Protein AF-A0A8H7TTH8-F1 (afdb_monomer)

Nearest PDB structures (foldseek):
  7c83-assembly1_A  TM=3.937E-01  e=6.318E-01  Pseudomonadota bacterium
  8f8k-assembly1_A  TM=2.320E-01  e=5.171E+00  Mycobacterium tuberculosis

InterPro domains:
  IPR007318 Phospholipid methyltransferase [PF04191] (230-328)

Structure (mmCIF, N/CA/C/O backbone):
data_AF-A0A8H7TTH8-F1
#
_entry.id   AF-A0A8H7TTH8-F1
#
loop_
_atom_site.group_PDB
_atom_site.id
_atom_site.type_symbol
_atom_site.label_atom_id
_atom_site.label_alt_id
_atom_site.label_comp_id
_atom_site.label_asym_id
_atom_site.label_entity_id
_atom_site.label_seq_id
_atom_site.pdbx_PDB_ins_code
_atom_site.Cartn_x
_atom_site.Cartn_y
_atom_site.Cartn_z
_atom_site.occupancy
_atom_site.B_iso_or_equiv
_atom_site.auth_seq_id
_atom_site.auth_comp_id
_atom_site.auth_asym_id
_atom_site.auth_atom_id
_atom_site.pdbx_PDB_model_num
ATOM 1 N N . MET A 1 1 ? 35.113 64.162 58.055 1.00 36.56 1 MET A N 1
ATOM 2 C CA . MET A 1 1 ? 35.920 64.409 59.267 1.00 36.56 1 MET A CA 1
ATOM 3 C C . MET A 1 1 ? 36.794 63.197 59.489 1.00 36.56 1 MET A C 1
ATOM 5 O O . MET A 1 1 ? 36.274 62.093 59.570 1.00 36.56 1 MET A O 1
ATOM 9 N N . ALA A 1 2 ? 38.102 63.418 59.444 1.00 26.97 2 ALA A N 1
ATOM 10 C CA . ALA A 1 2 ? 39.131 62.418 59.668 1.00 26.97 2 ALA A CA 1
ATOM 11 C C . ALA A 1 2 ? 39.157 61.958 61.133 1.00 26.97 2 ALA A C 1
ATOM 13 O O . ALA A 1 2 ?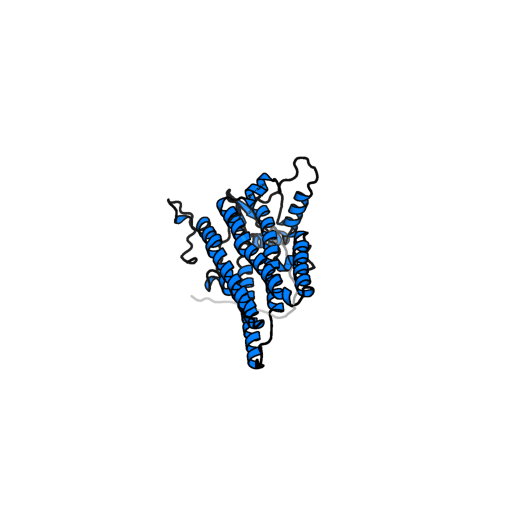 38.920 62.774 62.018 1.00 26.97 2 ALA A O 1
ATOM 14 N N . SER A 1 3 ? 39.486 60.684 61.354 1.00 29.28 3 SER A N 1
ATOM 15 C CA . SER A 1 3 ? 40.456 60.219 62.361 1.00 29.28 3 SER A CA 1
ATOM 16 C C . SER A 1 3 ? 40.539 58.686 62.240 1.00 29.28 3 SER A C 1
ATOM 18 O O . SER A 1 3 ? 39.539 58.020 62.475 1.00 29.28 3 SER A O 1
ATOM 20 N N . THR A 1 4 ? 41.580 58.065 61.662 1.00 29.95 4 THR A N 1
ATOM 21 C CA . THR A 1 4 ? 42.894 57.728 62.273 1.00 29.95 4 THR A CA 1
ATOM 22 C C . THR A 1 4 ? 42.763 57.134 63.678 1.00 29.95 4 THR A C 1
ATOM 24 O O . THR A 1 4 ? 42.049 57.694 64.498 1.00 29.95 4 THR A O 1
ATOM 27 N N . ALA A 1 5 ? 43.463 56.088 64.102 1.00 32.28 5 ALA A N 1
ATOM 28 C CA . ALA A 1 5 ? 44.449 55.166 63.538 1.00 32.28 5 ALA A CA 1
ATOM 29 C C . ALA A 1 5 ? 44.811 54.190 64.690 1.00 32.28 5 ALA A C 1
ATOM 31 O O . ALA A 1 5 ? 44.320 54.375 65.808 1.00 32.28 5 ALA A O 1
ATOM 32 N N . LYS A 1 6 ? 45.757 53.284 64.409 1.00 31.36 6 LYS A N 1
ATOM 33 C CA . LYS A 1 6 ? 46.601 52.466 65.305 1.00 31.36 6 LYS A CA 1
ATOM 34 C C . LYS A 1 6 ? 46.220 51.000 65.453 1.00 31.36 6 LYS A C 1
ATOM 36 O O . LYS A 1 6 ? 45.051 50.695 65.652 1.00 31.36 6 LYS A O 1
ATOM 41 N N . ASP A 1 7 ? 47.143 50.047 65.520 1.00 32.53 7 ASP A N 1
ATOM 42 C CA . ASP A 1 7 ? 48.575 49.869 65.168 1.00 32.53 7 ASP A CA 1
ATOM 43 C C . ASP A 1 7 ? 48.794 48.361 65.473 1.00 32.53 7 ASP A C 1
ATOM 45 O O . ASP A 1 7 ? 48.263 47.862 66.466 1.00 32.53 7 ASP A O 1
ATOM 49 N N . ASP A 1 8 ? 49.240 47.546 64.517 1.00 29.30 8 ASP A N 1
ATOM 50 C CA . ASP A 1 8 ? 50.610 47.009 64.382 1.00 29.30 8 ASP A CA 1
ATOM 51 C C . ASP A 1 8 ? 51.091 46.069 65.511 1.00 29.30 8 ASP A C 1
ATOM 53 O O . ASP A 1 8 ? 51.186 46.471 66.669 1.00 29.30 8 ASP A O 1
ATOM 57 N N . LEU A 1 9 ? 51.452 44.822 65.137 1.00 31.59 9 LEU A N 1
ATOM 58 C CA . LEU A 1 9 ? 52.769 44.161 65.336 1.00 31.59 9 LEU A CA 1
ATOM 59 C C . LEU A 1 9 ? 52.686 42.620 65.133 1.00 31.59 9 LEU A C 1
ATOM 61 O O . LEU A 1 9 ? 51.851 41.948 65.733 1.00 31.59 9 LEU A O 1
ATOM 65 N N . GLY A 1 10 ? 53.566 42.077 64.269 1.00 25.59 10 GLY A N 1
ATOM 66 C CA . GLY A 1 10 ? 53.739 40.643 63.926 1.00 25.59 10 GLY A CA 1
ATOM 67 C C . GLY A 1 10 ? 54.461 39.793 65.002 1.00 25.59 10 GLY A C 1
ATOM 68 O O . GLY A 1 10 ? 54.516 40.251 66.142 1.00 25.59 10 GLY A O 1
ATOM 69 N N . PRO A 1 11 ? 55.040 38.593 64.709 1.00 39.69 11 PRO A N 1
ATOM 70 C CA . PRO A 1 11 ? 55.664 38.183 63.438 1.00 39.69 11 PRO A CA 1
ATOM 71 C C . PRO A 1 11 ? 55.368 36.739 62.935 1.00 39.69 11 PRO A C 1
ATOM 73 O O . PRO A 1 11 ? 54.649 35.954 63.547 1.00 39.69 11 PRO A O 1
ATOM 76 N N . ASP A 1 12 ? 55.970 36.449 61.777 1.00 30.53 12 ASP A N 1
ATOM 77 C CA . ASP A 1 12 ? 56.222 35.185 61.069 1.00 30.53 12 ASP A CA 1
ATOM 78 C C . ASP A 1 12 ? 56.114 33.852 61.832 1.00 30.53 12 ASP A C 1
ATOM 80 O O . ASP A 1 12 ? 56.734 33.639 62.870 1.00 30.53 12 ASP A O 1
ATOM 84 N N . SER A 1 13 ? 55.497 32.856 61.189 1.00 30.92 13 SER A N 1
ATOM 85 C CA . SER A 1 13 ? 56.209 31.747 60.514 1.00 30.92 13 SER A CA 1
ATOM 86 C C . SER A 1 13 ? 55.277 30.546 60.311 1.00 30.92 13 SER A C 1
ATOM 88 O O . SER A 1 13 ? 54.456 30.189 61.153 1.00 30.92 13 SER A O 1
ATOM 90 N N . GLY A 1 14 ? 55.350 29.968 59.114 1.00 30.77 14 GLY A N 1
ATOM 91 C CA . GLY A 1 14 ? 54.378 29.009 58.617 1.00 30.77 14 GLY A CA 1
ATOM 92 C C . GLY A 1 14 ? 54.395 27.644 59.301 1.00 30.77 14 GLY A C 1
ATOM 93 O O . GLY A 1 14 ? 55.436 27.086 59.623 1.00 30.77 14 GLY A O 1
ATOM 94 N N . SER A 1 15 ? 53.218 27.026 59.354 1.00 29.52 15 SER A N 1
ATOM 95 C CA . SER A 1 15 ? 53.112 25.611 59.020 1.00 29.52 15 SER A CA 1
ATOM 96 C C . SER A 1 15 ? 51.760 25.325 58.372 1.00 29.52 15 SER A C 1
ATOM 98 O O . SER A 1 15 ? 50.707 25.842 58.746 1.00 29.52 15 SER A O 1
ATOM 100 N N . LEU A 1 16 ? 51.839 24.550 57.302 1.00 30.42 16 LEU A N 1
ATOM 101 C CA . LEU A 1 16 ? 50.744 24.135 56.456 1.00 30.42 16 LEU A CA 1
ATOM 102 C C . LEU A 1 16 ? 49.863 23.104 57.183 1.00 30.42 16 LEU A C 1
ATOM 104 O O . LEU A 1 16 ? 50.317 22.016 57.507 1.00 30.42 16 LEU A O 1
ATOM 108 N N . ARG A 1 17 ? 48.565 23.430 57.251 1.00 32.75 17 ARG A N 1
ATOM 109 C CA . ARG A 1 17 ? 47.447 22.586 56.783 1.00 32.75 17 ARG A CA 1
ATOM 110 C C . ARG A 1 17 ? 47.149 21.303 57.586 1.00 32.75 17 ARG A C 1
ATOM 112 O O . ARG A 1 17 ? 47.755 20.276 57.324 1.00 32.75 17 ARG A O 1
ATOM 119 N N . GLN A 1 18 ? 46.037 21.297 58.341 1.00 30.75 18 GLN A N 1
ATOM 120 C CA . GLN A 1 18 ? 44.922 20.348 58.116 1.00 30.75 18 GLN A CA 1
ATOM 121 C C . GLN A 1 18 ? 43.666 20.590 58.989 1.00 30.75 18 GLN A C 1
ATOM 123 O O . GLN A 1 18 ? 43.718 20.592 60.210 1.00 30.75 18 GLN A O 1
ATOM 128 N N . ARG A 1 19 ? 42.536 20.701 58.269 1.00 28.02 19 ARG A N 1
ATOM 129 C CA . ARG A 1 19 ? 41.180 20.148 58.498 1.00 28.02 19 ARG A CA 1
ATOM 130 C C . ARG A 1 19 ? 40.476 20.405 59.843 1.00 28.02 19 ARG A C 1
ATOM 132 O O . ARG A 1 19 ? 40.642 19.674 60.808 1.00 28.02 19 ARG A O 1
ATOM 139 N N . HIS A 1 20 ? 39.539 21.354 59.807 1.00 29.48 20 HIS A N 1
ATOM 140 C CA . HIS A 1 20 ? 38.396 21.432 60.720 1.00 29.48 20 HIS A CA 1
ATOM 141 C C . HIS A 1 20 ? 37.284 20.450 60.301 1.00 29.48 20 HIS A C 1
ATOM 143 O O . HIS A 1 20 ? 36.845 20.467 59.152 1.00 29.48 20 HIS A O 1
ATOM 149 N N . HIS A 1 21 ? 36.791 19.657 61.254 1.00 34.94 21 HIS A N 1
ATOM 150 C CA . HIS A 1 21 ? 35.369 19.301 61.347 1.00 34.94 21 HIS A CA 1
ATOM 151 C C . HIS A 1 21 ? 34.689 20.360 62.233 1.00 34.94 21 HIS A C 1
ATOM 153 O O . HIS A 1 21 ? 35.317 20.821 63.187 1.00 34.94 21 HIS A O 1
ATOM 159 N N . PRO A 1 22 ? 33.443 20.773 61.933 1.00 29.92 22 PRO A N 1
ATOM 160 C CA . PRO A 1 22 ? 32.322 20.251 62.725 1.00 29.92 22 PRO A CA 1
ATOM 161 C C . PRO A 1 22 ? 31.011 20.032 61.922 1.00 29.92 22 PRO A C 1
ATOM 163 O O . PRO A 1 22 ? 30.933 20.403 60.751 1.00 29.92 22 PRO A O 1
ATOM 166 N N . PRO A 1 23 ? 29.995 19.378 62.526 1.00 38.56 23 PRO A N 1
ATOM 167 C CA . PRO A 1 23 ? 28.819 18.852 61.833 1.00 38.56 23 PRO A CA 1
ATOM 168 C C . PRO A 1 23 ? 27.529 19.685 62.005 1.00 38.56 23 PRO A C 1
ATOM 170 O O . PRO A 1 23 ? 27.428 20.539 62.879 1.00 38.56 23 PRO A O 1
ATOM 173 N N . ALA A 1 24 ? 26.521 19.257 61.231 1.00 34.31 24 ALA A N 1
ATOM 174 C CA . ALA A 1 24 ? 25.074 19.258 61.502 1.00 34.31 24 ALA A CA 1
ATOM 175 C C . ALA A 1 24 ? 24.218 20.498 61.159 1.00 34.31 24 ALA A C 1
ATOM 177 O O . ALA A 1 24 ? 24.150 21.470 61.901 1.00 34.31 24 ALA A O 1
ATOM 178 N N . SER A 1 25 ? 23.447 20.357 60.074 1.00 27.98 25 SER A N 1
ATOM 179 C CA . SER A 1 25 ? 22.083 20.871 59.809 1.00 27.98 25 SER A CA 1
ATOM 180 C C . SER A 1 25 ? 21.820 20.569 58.324 1.00 27.98 25 SER A C 1
ATOM 182 O O . SER A 1 25 ? 22.703 20.813 57.516 1.00 27.98 25 SER A O 1
ATOM 184 N N . SER A 1 26 ? 20.728 20.003 57.822 1.00 27.64 26 SER A N 1
ATOM 185 C CA . SER A 1 26 ? 19.348 19.823 58.268 1.00 27.64 26 SER A CA 1
ATOM 186 C C . SER A 1 26 ? 18.756 18.698 57.396 1.00 27.64 26 SER A C 1
ATOM 188 O O . SER A 1 26 ? 19.185 18.493 56.260 1.00 27.64 26 SER A O 1
ATOM 190 N N . LYS A 1 27 ? 17.798 17.928 57.924 1.00 31.20 27 LYS A N 1
ATOM 191 C CA . LYS A 1 27 ? 17.083 16.895 57.162 1.00 31.20 27 LYS A CA 1
ATOM 192 C C . LYS A 1 27 ? 16.187 17.570 56.115 1.00 31.20 27 LYS A C 1
ATOM 194 O O . LYS A 1 27 ? 15.094 18.010 56.448 1.00 31.20 27 LYS A O 1
ATOM 199 N N . GLN A 1 28 ? 16.661 17.666 54.876 1.00 31.09 28 GLN A N 1
ATOM 200 C CA . GLN A 1 28 ? 15.783 17.691 53.710 1.00 31.09 28 GLN A CA 1
ATOM 201 C C . GLN A 1 28 ? 15.449 16.239 53.375 1.00 31.09 28 GLN A C 1
ATOM 203 O O . GLN A 1 28 ? 16.356 15.420 53.208 1.00 31.09 28 GLN A O 1
ATOM 208 N N . ASP A 1 29 ? 14.157 15.929 53.323 1.00 36.25 29 ASP A N 1
ATOM 209 C CA . ASP A 1 29 ? 13.643 14.673 52.792 1.00 36.25 29 ASP A CA 1
ATOM 210 C C . ASP A 1 29 ? 14.107 14.536 51.336 1.00 36.25 29 ASP A C 1
ATOM 212 O O . ASP A 1 29 ? 13.543 15.113 50.409 1.00 36.25 29 ASP A O 1
ATOM 216 N N . LEU A 1 30 ? 15.208 13.808 51.154 1.00 34.84 30 LEU A N 1
ATOM 217 C CA . LEU A 1 30 ? 15.704 13.370 49.860 1.00 34.84 30 LEU A CA 1
ATOM 218 C C . LEU A 1 30 ? 14.722 12.327 49.327 1.00 34.84 30 LEU A C 1
ATOM 220 O O . LEU A 1 30 ? 14.852 11.129 49.596 1.00 34.84 30 LEU A O 1
ATOM 224 N N . GLU A 1 31 ? 13.723 12.789 48.575 1.00 41.44 31 GLU A N 1
ATOM 225 C CA . GLU A 1 31 ? 13.019 11.932 47.631 1.00 41.44 31 GLU A CA 1
ATOM 226 C C . GLU A 1 31 ? 14.052 11.173 46.800 1.00 41.44 31 GLU A C 1
ATOM 228 O O . GLU A 1 31 ? 15.025 11.726 46.282 1.00 41.44 31 GLU A O 1
ATOM 233 N N . SER A 1 32 ? 13.874 9.858 46.751 1.00 36.69 32 SER A N 1
ATOM 234 C CA . SER A 1 32 ? 14.824 8.940 46.143 1.00 36.69 32 SER A CA 1
ATOM 235 C C . SER A 1 32 ? 15.062 9.346 44.682 1.00 36.69 32 SER A C 1
ATOM 237 O O . SER A 1 32 ? 14.077 9.522 43.963 1.00 36.69 32 SER A O 1
ATOM 239 N N . PRO A 1 33 ? 16.313 9.381 44.186 1.00 43.59 33 PRO A N 1
ATOM 240 C CA . PRO A 1 33 ? 16.610 9.701 42.785 1.00 43.59 33 PRO A CA 1
ATOM 241 C C . PRO A 1 33 ? 15.839 8.825 41.785 1.00 43.59 33 PRO A C 1
ATOM 243 O O . PRO A 1 33 ? 15.570 9.250 40.670 1.00 43.59 33 PRO A O 1
ATOM 246 N N . LYS A 1 34 ? 15.422 7.620 42.203 1.00 41.88 34 LYS A N 1
ATOM 247 C CA . LYS A 1 34 ? 14.528 6.744 41.437 1.00 41.88 34 LYS A CA 1
ATOM 248 C C . LYS A 1 34 ? 13.142 7.343 41.192 1.00 41.88 34 LYS A C 1
ATOM 250 O O . LYS A 1 34 ? 12.706 7.330 40.057 1.00 41.88 34 LYS A O 1
ATOM 255 N N . LYS A 1 35 ? 12.481 7.934 42.195 1.00 40.38 35 LYS A N 1
ATOM 256 C CA . LYS A 1 35 ? 11.128 8.494 42.021 1.00 40.38 35 LYS A CA 1
ATOM 257 C C . LYS A 1 35 ? 11.109 9.695 41.078 1.00 40.38 35 LYS A C 1
ATOM 259 O O . LYS A 1 35 ? 10.211 9.791 40.257 1.00 40.38 35 LYS A O 1
ATOM 264 N N . GLN A 1 36 ? 12.118 10.566 41.139 1.00 40.88 36 GLN A N 1
ATOM 265 C CA . GLN A 1 36 ? 12.233 11.699 40.212 1.00 40.88 36 GLN A CA 1
ATOM 266 C C . GLN A 1 36 ? 12.573 11.269 38.782 1.00 40.88 36 GLN A C 1
ATOM 268 O O . GLN A 1 36 ? 12.085 11.879 37.837 1.00 40.88 36 GLN A O 1
ATOM 273 N N . VAL A 1 37 ? 13.382 10.220 38.613 1.00 43.84 37 VAL A N 1
ATOM 274 C CA . VAL A 1 37 ? 13.698 9.648 37.296 1.00 43.84 37 VAL A CA 1
ATOM 275 C C . VAL A 1 37 ? 12.480 8.911 36.730 1.00 43.84 37 VAL A C 1
ATOM 277 O O . VAL A 1 37 ? 12.135 9.132 35.575 1.00 43.84 37 VAL A O 1
ATOM 280 N N . ASP A 1 38 ? 11.757 8.146 37.546 1.00 39.97 38 ASP A N 1
ATOM 281 C CA . ASP A 1 38 ? 10.522 7.457 37.156 1.00 39.97 38 ASP A CA 1
ATOM 282 C C . ASP A 1 38 ? 9.395 8.457 36.822 1.00 39.97 38 ASP A C 1
ATOM 284 O O . ASP A 1 38 ? 8.686 8.277 35.835 1.00 39.97 38 ASP A O 1
ATOM 288 N N . GLU A 1 39 ? 9.268 9.565 37.563 1.00 41.06 39 GLU A N 1
ATOM 289 C CA . GLU A 1 39 ? 8.321 10.648 37.254 1.00 41.06 39 GLU A CA 1
ATOM 290 C C . GLU A 1 39 ? 8.738 11.494 36.044 1.00 41.06 39 GLU A C 1
ATOM 292 O O . GLU A 1 39 ? 7.875 11.959 35.299 1.00 41.06 39 GLU A O 1
ATOM 297 N N . ALA A 1 40 ? 10.038 11.692 35.808 1.00 37.94 40 ALA A N 1
ATOM 298 C CA . ALA A 1 40 ? 10.540 12.373 34.616 1.00 37.94 40 ALA A CA 1
ATOM 299 C C . ALA A 1 40 ? 10.371 11.503 33.360 1.00 37.94 40 ALA A C 1
ATOM 301 O O . ALA A 1 40 ? 9.919 12.006 32.335 1.00 37.94 40 ALA A O 1
ATOM 302 N N . HIS A 1 41 ? 10.628 10.194 33.444 1.00 36.06 41 HIS A N 1
ATOM 303 C CA . HIS A 1 41 ? 10.326 9.243 32.371 1.00 36.06 41 HIS A CA 1
ATOM 304 C C . HIS A 1 41 ? 8.817 9.098 32.144 1.00 36.06 41 HIS A C 1
ATOM 306 O O . HIS A 1 41 ? 8.386 9.031 30.995 1.00 36.06 41 HIS A O 1
ATOM 312 N N . ALA A 1 42 ? 7.997 9.131 33.200 1.00 36.69 42 ALA A N 1
ATOM 313 C CA . ALA A 1 42 ? 6.541 9.143 33.076 1.00 36.69 42 ALA A CA 1
ATOM 314 C C . ALA A 1 42 ? 6.017 10.441 32.436 1.00 36.69 42 ALA A C 1
ATOM 316 O O . ALA A 1 42 ? 5.090 10.382 31.631 1.00 36.69 42 ALA A O 1
ATOM 317 N N . LYS A 1 43 ? 6.620 11.601 32.732 1.00 35.97 43 LYS A N 1
ATOM 318 C CA . LYS A 1 43 ? 6.261 12.892 32.117 1.00 35.97 43 LYS A CA 1
ATOM 319 C C . LYS A 1 43 ? 6.699 12.985 30.652 1.00 35.97 43 LYS A C 1
ATOM 321 O O . LYS A 1 43 ? 5.892 13.401 29.829 1.00 35.97 43 LYS A O 1
ATOM 326 N N . VAL A 1 44 ? 7.897 12.505 30.307 1.00 37.78 44 VAL A N 1
ATOM 327 C CA . VAL A 1 44 ? 8.378 12.441 28.912 1.00 37.78 44 VAL A CA 1
ATOM 328 C C . VAL A 1 44 ? 7.557 11.445 28.080 1.00 37.78 44 VAL A C 1
ATOM 330 O O . VAL A 1 44 ? 7.196 11.753 26.948 1.00 37.78 44 VAL A O 1
ATOM 333 N N . ASN A 1 45 ? 7.162 10.296 28.646 1.00 39.84 45 ASN A N 1
ATOM 334 C CA . ASN A 1 45 ? 6.249 9.363 27.972 1.00 39.84 45 ASN A CA 1
ATOM 335 C C . ASN A 1 45 ? 4.807 9.885 27.884 1.00 39.84 45 ASN A C 1
ATOM 337 O O . ASN A 1 45 ? 4.095 9.532 26.950 1.00 39.84 45 ASN A O 1
ATOM 341 N N . ALA A 1 46 ? 4.351 10.726 28.816 1.00 40.50 46 ALA A N 1
ATOM 342 C CA . ALA A 1 46 ? 3.021 11.334 28.745 1.00 40.50 46 ALA A CA 1
ATOM 343 C C . ALA A 1 46 ? 2.893 12.362 27.605 1.00 40.50 46 ALA A C 1
ATOM 345 O O . ALA A 1 46 ? 1.785 12.591 27.126 1.00 40.50 46 ALA A O 1
ATOM 346 N N . GLN A 1 47 ? 4.007 12.943 27.147 1.00 45.34 47 GLN A N 1
ATOM 347 C CA . GLN A 1 47 ? 4.042 13.930 26.062 1.00 45.34 47 GLN A CA 1
ATOM 348 C C . GLN A 1 47 ? 4.021 13.337 24.643 1.00 45.34 47 GLN A C 1
ATOM 350 O O . GLN A 1 47 ? 3.787 14.090 23.706 1.00 45.34 47 GLN A O 1
ATOM 355 N N . ASN A 1 48 ? 4.173 12.017 24.479 1.00 58.12 48 ASN A N 1
ATOM 356 C CA . ASN A 1 48 ? 4.169 11.348 23.166 1.00 58.12 48 ASN A CA 1
ATOM 357 C C . ASN A 1 48 ? 3.006 10.361 22.955 1.00 58.12 48 ASN A C 1
ATOM 359 O O . ASN A 1 48 ? 2.985 9.639 21.960 1.00 58.12 48 ASN A O 1
ATOM 363 N N . LYS A 1 49 ? 2.029 10.298 23.869 1.00 71.00 49 LYS A N 1
ATOM 364 C CA . LYS A 1 49 ? 0.877 9.401 23.700 1.00 71.00 49 LYS A CA 1
ATOM 365 C C . LYS A 1 49 ? -0.126 9.991 22.718 1.00 71.00 49 LYS A C 1
ATOM 367 O O . LYS A 1 49 ? -0.618 11.101 22.909 1.00 71.00 49 LYS A O 1
ATOM 372 N N . THR A 1 50 ? -0.456 9.214 21.692 1.00 80.12 50 THR A N 1
ATOM 373 C CA . THR A 1 50 ? -1.504 9.557 20.731 1.00 80.12 50 THR A CA 1
ATOM 374 C C . THR A 1 50 ? -2.862 9.192 21.315 1.00 80.12 50 THR A C 1
ATOM 376 O O . THR A 1 50 ? -3.070 8.059 21.752 1.00 80.12 50 THR A O 1
ATOM 379 N N . TYR A 1 51 ? -3.801 10.137 21.316 1.00 85.06 51 TYR A N 1
ATOM 380 C CA . TYR A 1 51 ? -5.161 9.904 21.795 1.00 85.06 51 TYR A CA 1
ATOM 381 C C . TYR A 1 51 ? -6.131 9.760 20.624 1.00 85.06 51 TYR A C 1
ATOM 383 O O . TYR A 1 51 ? -6.094 10.522 19.660 1.00 85.06 51 TYR A O 1
ATOM 391 N N . GLY A 1 52 ? -7.004 8.763 20.718 1.00 87.19 52 GLY A N 1
ATOM 392 C CA . GLY A 1 52 ? -8.095 8.518 19.788 1.00 87.19 52 GLY A CA 1
ATOM 393 C C . GLY A 1 52 ? -9.435 8.797 20.457 1.00 87.19 52 GLY A C 1
ATOM 394 O O . GLY A 1 52 ? -9.603 8.578 21.657 1.00 87.19 52 GLY A O 1
ATOM 395 N N . ARG A 1 53 ? -10.415 9.247 19.679 1.00 89.44 53 ARG A N 1
ATOM 396 C CA . ARG A 1 53 ? -11.779 9.534 20.111 1.00 89.44 53 ARG A CA 1
ATOM 397 C C . ARG A 1 53 ? -12.772 8.791 19.235 1.00 89.44 53 ARG A C 1
ATOM 399 O O . ARG A 1 53 ? -12.889 9.018 18.032 1.00 89.44 53 ARG A O 1
ATOM 406 N N . THR A 1 54 ? -13.529 7.898 19.854 1.00 90.38 54 THR A N 1
ATOM 407 C CA . THR A 1 54 ? -14.623 7.200 19.173 1.00 90.38 54 THR A CA 1
ATOM 408 C C . THR A 1 54 ? -15.756 8.170 18.835 1.00 90.38 54 THR A C 1
ATOM 410 O O . THR A 1 54 ? -15.904 9.214 19.479 1.00 90.38 54 THR A O 1
ATOM 413 N N . PRO A 1 55 ? -16.650 7.812 17.903 1.00 86.25 55 PRO A N 1
ATOM 414 C CA . PRO A 1 55 ? -17.794 8.659 17.597 1.00 86.25 55 PRO A CA 1
ATOM 415 C C . PRO A 1 55 ? -18.776 8.907 18.748 1.00 86.25 55 PRO A C 1
ATOM 417 O O . PRO A 1 55 ? -19.583 9.827 18.666 1.00 86.25 55 PRO A O 1
ATOM 420 N N . ASN A 1 56 ? -18.732 8.080 19.795 1.00 86.19 56 ASN A N 1
ATOM 421 C CA . ASN A 1 56 ? -19.542 8.253 21.000 1.00 86.19 56 ASN A CA 1
ATOM 422 C C . ASN A 1 56 ? -18.856 9.162 22.038 1.00 86.19 56 ASN A C 1
ATOM 424 O O . ASN A 1 56 ? -19.387 9.349 23.128 1.00 86.19 56 ASN A O 1
ATOM 428 N N . GLY A 1 57 ? -17.675 9.704 21.723 1.00 85.88 57 GLY A N 1
ATOM 429 C CA . GLY A 1 57 ? -16.904 10.584 22.599 1.00 85.88 57 GLY A CA 1
ATOM 430 C C . GLY A 1 57 ? -15.952 9.866 23.558 1.00 85.88 57 GLY A C 1
ATOM 431 O O . GLY A 1 57 ? -15.240 10.534 24.300 1.00 85.88 57 GLY A O 1
ATOM 432 N N . THR A 1 58 ? -15.891 8.529 23.551 1.00 89.19 58 THR A N 1
ATOM 433 C CA . THR A 1 58 ? -14.922 7.780 24.369 1.00 89.19 58 THR A CA 1
ATOM 434 C C . THR A 1 58 ? -13.507 8.045 23.869 1.00 89.19 58 THR A C 1
ATOM 436 O O . THR A 1 58 ? -13.221 7.775 22.701 1.00 89.19 58 THR A O 1
ATOM 439 N N . VAL A 1 59 ? -12.647 8.544 24.757 1.00 90.25 59 VAL A N 1
ATOM 440 C CA . VAL A 1 59 ? -11.221 8.775 24.503 1.00 90.25 59 VAL A CA 1
ATOM 441 C C . VAL A 1 59 ? -10.419 7.556 24.954 1.00 90.25 59 VAL A C 1
ATOM 443 O O . VAL A 1 59 ? -10.695 6.985 26.008 1.00 90.25 59 VAL A O 1
ATOM 446 N N . PHE A 1 60 ? -9.436 7.156 24.157 1.00 89.06 60 PHE A N 1
ATOM 447 C CA . PHE A 1 60 ? -8.542 6.038 24.437 1.00 89.06 60 PHE A CA 1
ATOM 448 C C . PHE A 1 60 ? -7.125 6.350 23.945 1.00 89.06 60 PHE A C 1
ATOM 450 O O . PHE A 1 60 ? -6.928 7.243 23.122 1.00 89.06 60 PHE A O 1
ATOM 457 N N . VAL A 1 61 ? -6.133 5.628 24.463 1.00 86.94 61 VAL A N 1
ATOM 458 C CA . VAL A 1 61 ? -4.749 5.729 23.980 1.00 86.94 61 VAL A CA 1
ATOM 459 C C . VAL A 1 61 ? -4.610 4.841 22.750 1.00 86.94 61 VAL A C 1
ATOM 461 O O . VAL A 1 61 ? -4.969 3.665 22.796 1.00 86.94 61 VAL A O 1
ATOM 464 N N . VAL A 1 62 ? -4.109 5.405 21.655 1.00 84.44 62 VAL A N 1
ATOM 465 C CA . VAL A 1 62 ? -3.763 4.646 20.453 1.00 84.44 62 VAL A CA 1
ATOM 466 C C . VAL A 1 62 ? -2.347 4.124 20.646 1.00 84.44 62 VAL A C 1
ATOM 468 O O . VAL A 1 62 ? -1.417 4.905 20.835 1.00 84.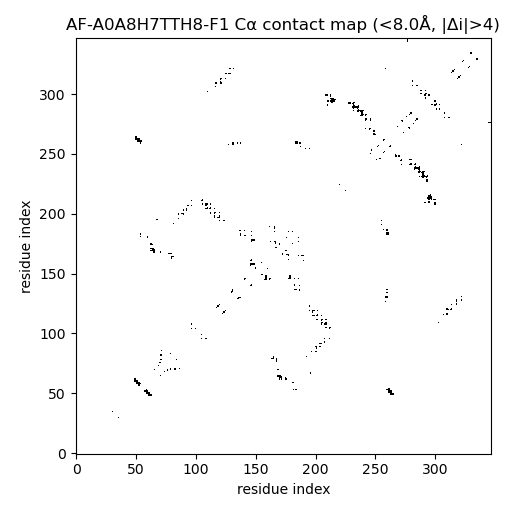44 62 VAL A O 1
ATOM 471 N N . ALA A 1 63 ? -2.208 2.804 20.673 1.00 85.12 63 ALA A N 1
ATOM 472 C CA . ALA A 1 63 ? -0.925 2.158 20.893 1.00 85.12 63 ALA A CA 1
ATOM 473 C C . ALA A 1 63 ? -0.103 2.121 19.598 1.00 85.12 63 ALA A C 1
ATOM 475 O O . ALA A 1 63 ? -0.643 1.941 18.502 1.00 85.12 63 ALA A O 1
ATOM 476 N N . ASP A 1 64 ? 1.215 2.255 19.734 1.00 81.19 64 ASP A N 1
ATOM 477 C CA . ASP A 1 64 ? 2.117 2.218 18.591 1.00 81.19 64 ASP A CA 1
ATOM 478 C C . ASP A 1 64 ? 2.185 0.812 17.988 1.00 81.19 64 ASP A C 1
ATOM 480 O O . ASP A 1 64 ? 2.213 -0.215 18.673 1.00 81.19 64 ASP A O 1
ATOM 484 N N . THR A 1 65 ? 2.250 0.773 16.664 1.00 82.38 65 THR A N 1
ATOM 485 C CA . THR A 1 65 ? 2.247 -0.458 15.869 1.00 82.38 65 THR A CA 1
ATOM 486 C C . THR A 1 65 ? 3.484 -0.520 14.994 1.00 82.38 65 THR A C 1
ATOM 488 O O . THR A 1 65 ? 4.008 0.514 14.579 1.00 82.38 65 THR A O 1
ATOM 491 N N . HIS A 1 66 ? 3.948 -1.729 14.690 1.00 80.62 66 HIS A N 1
ATOM 492 C CA . HIS A 1 66 ? 5.054 -1.904 13.757 1.00 80.62 66 HIS A CA 1
ATOM 493 C C . HIS A 1 66 ? 4.685 -1.373 12.366 1.00 80.62 66 HIS A C 1
ATOM 495 O O . HIS A 1 66 ? 3.559 -1.550 11.885 1.00 80.62 66 HIS A O 1
ATOM 501 N N . ASP A 1 67 ? 5.650 -0.740 11.695 1.00 80.12 67 ASP A N 1
ATOM 502 C CA . ASP A 1 67 ? 5.522 -0.422 10.274 1.00 80.12 67 ASP A CA 1
ATOM 503 C C . ASP A 1 67 ? 5.321 -1.720 9.473 1.00 80.12 67 ASP A C 1
ATOM 505 O O . ASP A 1 67 ? 5.919 -2.756 9.773 1.00 80.12 67 ASP A O 1
ATOM 509 N N . MET A 1 68 ? 4.474 -1.656 8.444 1.00 81.94 68 MET A N 1
ATOM 510 C CA . MET A 1 68 ? 4.109 -2.805 7.615 1.00 81.94 68 MET A CA 1
ATOM 511 C C . MET A 1 68 ? 5.340 -3.514 7.027 1.00 81.94 68 MET A C 1
ATOM 513 O O . MET A 1 68 ? 5.381 -4.744 6.982 1.00 81.94 68 MET A O 1
ATOM 517 N N . VAL A 1 69 ? 6.341 -2.760 6.560 1.00 82.25 69 VAL A N 1
ATOM 518 C CA . VAL A 1 69 ? 7.524 -3.321 5.898 1.00 82.25 69 VAL A CA 1
ATOM 519 C C . VAL A 1 69 ? 8.394 -4.069 6.901 1.00 82.25 69 VAL A C 1
ATOM 521 O O . VAL A 1 69 ? 8.758 -5.213 6.635 1.00 82.25 69 VAL A O 1
ATOM 524 N N . SER A 1 70 ? 8.683 -3.480 8.062 1.00 83.25 70 SER A N 1
ATOM 525 C CA . SER A 1 70 ? 9.438 -4.138 9.134 1.00 83.25 70 SER A CA 1
ATOM 526 C C . SER A 1 70 ? 8.675 -5.346 9.673 1.00 83.25 70 SER A C 1
ATOM 528 O O . SER A 1 70 ? 9.247 -6.433 9.761 1.00 83.25 70 SER A O 1
ATOM 530 N N . GLN A 1 71 ? 7.368 -5.205 9.933 1.00 83.81 71 GLN A N 1
ATOM 531 C CA . GLN A 1 71 ? 6.520 -6.299 10.413 1.00 83.81 71 GLN A CA 1
ATOM 532 C C . GLN A 1 71 ? 6.544 -7.500 9.466 1.00 83.81 71 GLN A C 1
ATOM 534 O O . GLN A 1 71 ? 6.545 -8.640 9.925 1.00 83.81 71 GLN A O 1
ATOM 539 N N . LEU A 1 72 ? 6.626 -7.279 8.151 1.00 84.88 72 LEU A N 1
ATOM 540 C CA . LEU A 1 72 ? 6.665 -8.359 7.167 1.00 84.88 72 LEU A CA 1
ATOM 541 C C . LEU A 1 72 ? 8.078 -8.880 6.896 1.00 84.88 72 LEU A C 1
ATOM 543 O O . LEU A 1 72 ? 8.273 -10.095 6.884 1.00 84.88 72 LEU A O 1
ATOM 547 N N . LEU A 1 73 ? 9.076 -8.009 6.752 1.00 85.88 73 LEU A N 1
ATOM 548 C CA . LEU A 1 73 ? 10.401 -8.385 6.247 1.00 85.88 73 LEU A CA 1
ATOM 549 C C . LEU A 1 73 ? 11.482 -8.561 7.321 1.00 85.88 73 LEU A C 1
ATOM 551 O O . LEU A 1 73 ? 12.465 -9.241 7.041 1.00 85.88 73 LEU A O 1
ATOM 555 N N . ASP A 1 74 ? 11.326 -8.024 8.537 1.00 86.94 74 ASP A N 1
ATOM 556 C CA . ASP A 1 74 ? 12.309 -8.243 9.607 1.00 86.94 74 ASP A CA 1
ATOM 557 C C . ASP A 1 74 ? 12.126 -9.646 10.217 1.00 86.94 74 ASP A C 1
ATOM 559 O O . ASP A 1 74 ? 11.099 -9.900 10.853 1.00 86.94 74 ASP A O 1
ATOM 563 N N . PRO A 1 75 ? 13.080 -10.584 10.056 1.00 87.69 75 PRO A N 1
ATOM 564 C CA . PRO A 1 75 ? 12.950 -11.939 10.589 1.00 87.69 75 PRO A CA 1
ATOM 565 C C . PRO A 1 75 ? 13.008 -12.003 12.123 1.00 87.69 75 PRO A C 1
ATOM 567 O O . PRO A 1 75 ? 12.726 -13.055 12.690 1.00 87.69 75 PRO A O 1
ATOM 570 N N . ARG A 1 76 ? 13.402 -10.916 12.799 1.00 87.81 76 ARG A N 1
ATOM 571 C CA . ARG A 1 76 ? 13.512 -10.847 14.263 1.00 87.81 76 ARG A CA 1
ATOM 572 C C . ARG A 1 76 ? 12.163 -10.612 14.938 1.00 87.81 76 ARG A C 1
ATOM 574 O O . ARG A 1 76 ? 12.023 -10.935 16.115 1.00 87.81 76 ARG A O 1
ATOM 581 N N . LEU A 1 77 ? 11.195 -10.054 14.211 1.00 83.94 77 LEU A N 1
ATOM 582 C CA . LEU A 1 77 ? 9.857 -9.786 14.729 1.00 83.94 77 LEU A CA 1
ATOM 583 C C . LEU A 1 77 ? 8.968 -11.036 14.629 1.00 83.94 77 LEU A C 1
ATOM 585 O O . LEU A 1 77 ? 9.025 -11.756 13.623 1.00 83.94 77 LEU A O 1
ATOM 589 N N . PRO A 1 78 ? 8.124 -11.307 15.643 1.00 85.50 78 PRO A N 1
ATOM 590 C CA . PRO A 1 78 ? 7.182 -12.415 15.592 1.00 85.50 78 PRO A CA 1
ATOM 591 C C . PRO A 1 78 ? 6.170 -12.202 14.460 1.00 85.50 78 PRO A C 1
ATOM 593 O O . PRO A 1 78 ? 5.568 -11.139 14.336 1.00 85.50 78 PRO A O 1
ATOM 596 N N . LYS A 1 79 ? 5.972 -13.235 13.634 1.00 86.94 79 LYS A N 1
ATOM 597 C CA . LYS A 1 79 ? 5.055 -13.184 12.488 1.00 86.94 79 LYS A CA 1
ATOM 598 C C . LYS A 1 79 ? 3.674 -13.703 12.855 1.00 86.94 79 LYS A C 1
ATOM 600 O O . LYS A 1 79 ? 3.534 -14.767 13.466 1.00 86.94 79 LYS A O 1
ATOM 605 N N . ASN A 1 80 ? 2.662 -12.973 12.409 1.00 87.50 80 ASN A N 1
ATOM 606 C CA . ASN A 1 80 ? 1.270 -13.388 12.448 1.00 87.50 80 ASN A CA 1
ATOM 607 C C . ASN A 1 80 ? 0.929 -14.399 11.343 1.00 87.50 80 ASN A C 1
ATOM 609 O O . ASN A 1 80 ? 1.664 -14.557 10.366 1.00 87.50 80 ASN A O 1
ATOM 613 N N . VAL A 1 81 ? -0.230 -15.057 11.454 1.00 90.38 81 VAL A N 1
ATOM 614 C CA . VAL A 1 81 ? -0.737 -15.927 10.378 1.00 90.38 81 VAL A CA 1
ATOM 615 C C . VAL A 1 81 ? -1.013 -15.090 9.134 1.00 90.38 81 VAL A C 1
ATOM 617 O O . VAL A 1 81 ? -0.688 -15.510 8.024 1.00 90.38 81 VAL A O 1
ATOM 620 N N . SER A 1 82 ? -1.546 -13.879 9.312 1.00 89.31 82 SER A N 1
ATOM 621 C CA . SER A 1 82 ? -1.736 -12.947 8.201 1.00 89.31 82 SER A CA 1
ATOM 622 C C . SER A 1 82 ? -0.411 -12.488 7.571 1.00 89.31 82 SER A C 1
ATOM 624 O O . SER A 1 82 ? -0.355 -12.365 6.353 1.00 89.31 82 SER A O 1
ATOM 626 N N . ASP A 1 83 ? 0.675 -12.316 8.342 1.00 91.56 83 ASP A N 1
ATOM 627 C CA . ASP A 1 83 ? 1.999 -11.985 7.780 1.00 91.56 83 ASP A CA 1
ATOM 628 C C . ASP A 1 83 ? 2.511 -13.113 6.883 1.00 91.56 83 ASP A C 1
ATOM 630 O O . ASP A 1 83 ? 2.931 -12.886 5.748 1.00 91.56 83 ASP A O 1
ATOM 634 N N . LEU A 1 84 ? 2.422 -14.354 7.372 1.00 92.75 84 LEU A N 1
ATOM 635 C CA . LEU A 1 84 ? 2.810 -15.536 6.606 1.00 92.75 84 LEU A CA 1
ATOM 636 C C . LEU A 1 84 ? 1.958 -15.699 5.345 1.00 92.75 84 LEU A C 1
ATOM 638 O O . LEU A 1 84 ? 2.484 -16.086 4.301 1.00 92.75 84 LEU A O 1
ATOM 642 N N . LEU A 1 85 ? 0.664 -15.378 5.413 1.00 94.12 85 LEU A N 1
ATOM 643 C CA . LEU A 1 85 ? -0.224 -15.383 4.253 1.00 94.12 85 LEU A CA 1
ATOM 644 C C . LEU A 1 85 ? 0.216 -14.351 3.205 1.00 94.12 85 LEU A C 1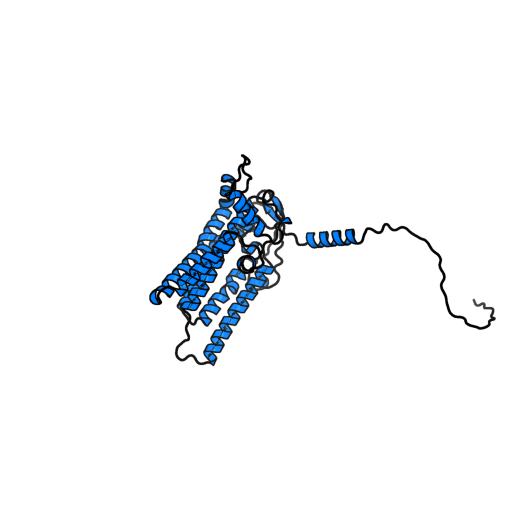
ATOM 646 O O . LEU A 1 85 ? 0.323 -14.700 2.030 1.00 94.12 85 LEU A O 1
ATOM 650 N N . ILE A 1 86 ? 0.517 -13.115 3.619 1.00 94.44 86 ILE A N 1
ATOM 651 C CA . ILE A 1 86 ? 1.001 -12.053 2.723 1.00 94.44 86 ILE A CA 1
ATOM 652 C C . ILE A 1 86 ? 2.306 -12.486 2.047 1.00 94.44 86 ILE A C 1
ATOM 654 O O . ILE A 1 86 ? 2.400 -12.463 0.819 1.00 94.44 86 ILE A O 1
ATOM 658 N N . LEU A 1 87 ? 3.282 -12.962 2.826 1.00 95.00 87 LEU A N 1
ATOM 659 C CA . LEU A 1 87 ? 4.562 -13.453 2.306 1.00 95.00 87 LEU A CA 1
ATOM 660 C C . LEU A 1 87 ? 4.376 -14.627 1.335 1.00 95.00 87 LEU A C 1
ATOM 662 O O . LEU A 1 87 ? 5.033 -14.679 0.297 1.00 95.00 87 LEU A O 1
ATOM 666 N N . SER A 1 88 ? 3.451 -15.543 1.632 1.00 96.06 88 SER A N 1
ATOM 667 C CA . SER A 1 88 ? 3.141 -16.685 0.764 1.00 96.06 88 SER A CA 1
ATOM 668 C C . SER A 1 88 ? 2.539 -16.240 -0.569 1.00 96.06 88 SER A C 1
ATOM 670 O O . SER A 1 88 ? 2.926 -16.742 -1.623 1.00 96.06 88 SER A O 1
ATOM 672 N N . ILE A 1 89 ? 1.623 -15.268 -0.546 1.00 96.94 89 ILE A N 1
ATOM 673 C CA . ILE A 1 89 ? 1.023 -14.704 -1.760 1.00 96.94 89 ILE A CA 1
ATOM 674 C C . ILE A 1 89 ? 2.077 -13.934 -2.568 1.00 96.94 89 ILE A C 1
ATOM 676 O O . ILE A 1 89 ? 2.148 -14.083 -3.786 1.00 96.94 89 ILE A O 1
ATOM 680 N N . MET A 1 90 ? 2.943 -13.149 -1.925 1.00 96.44 90 MET A N 1
ATOM 681 C CA . MET A 1 90 ? 4.066 -12.486 -2.600 1.00 96.44 90 MET A CA 1
ATOM 682 C C . MET A 1 90 ? 5.012 -13.500 -3.255 1.00 96.44 90 MET A C 1
ATOM 684 O O . MET A 1 90 ? 5.364 -13.345 -4.424 1.00 96.44 90 MET A O 1
ATOM 688 N N . ALA A 1 91 ? 5.372 -14.573 -2.546 1.00 96.50 91 ALA A N 1
ATOM 689 C CA . ALA A 1 91 ? 6.182 -15.652 -3.101 1.00 96.50 91 ALA A CA 1
ATOM 690 C C . ALA A 1 91 ? 5.490 -16.309 -4.304 1.00 96.50 91 ALA A C 1
ATOM 692 O O . ALA A 1 91 ? 6.133 -16.544 -5.324 1.00 96.50 91 ALA A O 1
ATOM 693 N N . LEU A 1 92 ? 4.173 -16.529 -4.241 1.00 97.25 92 LEU A N 1
ATOM 694 C CA . LEU A 1 92 ? 3.399 -17.053 -5.365 1.00 97.25 92 LEU A CA 1
ATOM 695 C C . LEU A 1 92 ? 3.488 -16.147 -6.602 1.00 97.25 92 LEU A C 1
ATOM 697 O O . LEU A 1 92 ? 3.674 -16.658 -7.704 1.00 97.25 92 LEU A O 1
ATOM 701 N N . HIS A 1 93 ? 3.429 -14.823 -6.445 1.00 97.38 93 HIS A N 1
ATOM 702 C CA . HIS A 1 93 ? 3.627 -13.893 -7.562 1.00 97.38 93 HIS A CA 1
ATOM 703 C C . HIS A 1 93 ? 5.004 -14.058 -8.219 1.00 97.38 93 HIS A C 1
ATOM 705 O O . HIS A 1 93 ? 5.106 -14.083 -9.447 1.00 97.38 93 HIS A O 1
ATOM 711 N N . VAL A 1 94 ? 6.057 -14.219 -7.412 1.00 96.81 94 VAL A N 1
ATOM 712 C CA . VAL A 1 94 ? 7.419 -14.472 -7.906 1.00 96.81 94 VAL A CA 1
ATOM 713 C C . VAL A 1 94 ? 7.490 -15.811 -8.643 1.00 96.81 94 VAL A C 1
ATOM 715 O O . VAL A 1 94 ? 8.050 -15.878 -9.737 1.00 96.81 94 VAL A O 1
ATOM 718 N N . LEU A 1 95 ? 6.879 -16.866 -8.093 1.00 96.75 95 LEU A N 1
ATOM 719 C CA . LEU A 1 95 ? 6.822 -18.183 -8.734 1.00 96.75 95 LEU A CA 1
ATOM 720 C C . LEU A 1 95 ? 6.086 -18.118 -10.078 1.00 96.75 95 LEU A C 1
ATOM 722 O O . LEU A 1 95 ? 6.567 -18.683 -11.058 1.00 96.75 95 LEU A O 1
ATOM 726 N N . VAL A 1 96 ? 4.974 -17.381 -10.158 1.00 95.62 96 VAL A N 1
ATOM 727 C CA . VAL A 1 96 ? 4.270 -17.128 -11.424 1.00 95.62 96 VAL A CA 1
ATOM 728 C C . VAL A 1 96 ? 5.188 -16.403 -12.408 1.00 95.62 96 VAL A C 1
ATOM 730 O O . VAL A 1 96 ? 5.347 -16.860 -13.535 1.00 95.62 96 VAL A O 1
ATOM 733 N N . ALA A 1 97 ? 5.859 -15.324 -12.002 1.00 94.62 97 ALA A N 1
ATOM 734 C CA . ALA A 1 97 ? 6.783 -14.601 -12.881 1.00 94.62 97 ALA A CA 1
ATOM 735 C C . ALA A 1 97 ? 7.942 -15.483 -13.395 1.00 94.62 97 ALA A C 1
ATOM 737 O O . ALA A 1 97 ? 8.407 -15.317 -14.532 1.00 94.62 97 ALA A O 1
ATOM 738 N N . TYR A 1 98 ? 8.395 -16.435 -12.575 1.00 95.38 98 TYR A N 1
ATOM 739 C CA . TYR A 1 98 ? 9.474 -17.358 -12.909 1.00 95.38 98 TYR A CA 1
ATOM 740 C C . TYR A 1 98 ? 9.027 -18.458 -13.885 1.00 95.38 98 TYR A C 1
ATOM 742 O O . TYR A 1 98 ? 9.596 -18.562 -14.974 1.00 95.38 98 TYR A O 1
ATOM 750 N N . TYR A 1 99 ? 7.993 -19.231 -13.532 1.00 96.19 99 TYR A N 1
ATOM 751 C CA . TYR A 1 99 ? 7.585 -20.446 -14.255 1.00 96.19 99 TYR A CA 1
ATOM 752 C C . TYR A 1 99 ? 6.712 -20.205 -15.491 1.00 96.19 99 TYR A C 1
ATOM 754 O O . TYR A 1 99 ? 6.554 -21.103 -16.318 1.00 96.19 99 TYR A O 1
ATOM 762 N N . LEU A 1 100 ? 6.117 -19.023 -15.633 1.00 95.62 100 LEU A N 1
ATOM 763 C CA . LEU A 1 100 ? 5.172 -18.763 -16.713 1.00 95.62 100 LEU A CA 1
ATOM 764 C C . LEU A 1 100 ? 5.878 -18.663 -18.090 1.00 95.62 100 LEU A C 1
ATOM 766 O O . LEU A 1 100 ? 6.959 -18.077 -18.181 1.00 95.62 100 LEU A O 1
ATOM 770 N N . PRO A 1 101 ? 5.299 -19.184 -19.190 1.00 94.94 101 PRO A N 1
ATOM 771 C CA . PRO A 1 101 ? 5.881 -19.059 -20.529 1.00 94.94 101 PRO A CA 1
ATOM 772 C C . PRO A 1 101 ? 6.026 -17.599 -20.979 1.00 94.94 101 PRO A C 1
ATOM 774 O O . PRO A 1 101 ? 5.181 -16.762 -20.658 1.00 94.94 101 PRO A O 1
ATOM 777 N N . SER A 1 102 ? 7.056 -17.293 -21.776 1.00 90.50 102 SER A N 1
ATOM 778 C CA . SER A 1 102 ? 7.416 -15.923 -22.195 1.00 90.50 102 SER A CA 1
ATOM 779 C C . SER A 1 102 ? 6.251 -15.124 -22.792 1.00 90.50 102 SER A C 1
ATOM 781 O O . SER A 1 102 ? 6.046 -13.975 -22.406 1.00 90.50 102 SER A O 1
ATOM 783 N N . GLY A 1 103 ? 5.445 -15.741 -23.662 1.00 92.44 103 GLY A N 1
ATOM 784 C CA . GLY A 1 103 ? 4.281 -15.097 -24.283 1.00 92.44 103 GLY A CA 1
ATOM 785 C C . GLY A 1 103 ? 3.152 -14.741 -23.306 1.00 92.44 103 GLY A C 1
ATOM 786 O O . GLY A 1 103 ? 2.357 -13.852 -23.591 1.00 92.44 103 GLY A O 1
ATOM 787 N N . LEU A 1 104 ? 3.094 -15.393 -22.140 1.00 95.69 104 LEU A N 1
ATOM 788 C CA . LEU A 1 104 ? 2.060 -15.167 -21.127 1.00 95.69 104 LEU A CA 1
ATOM 789 C C . LEU A 1 104 ? 2.524 -14.260 -19.981 1.00 95.69 104 LEU A C 1
ATOM 791 O O . LEU A 1 104 ? 1.678 -13.714 -19.275 1.00 95.69 104 LEU A O 1
ATOM 795 N N . LYS A 1 105 ? 3.838 -14.045 -19.800 1.00 95.38 105 LYS A N 1
ATOM 796 C CA . LYS A 1 105 ? 4.372 -13.266 -18.666 1.00 95.38 105 LYS A CA 1
ATOM 797 C C . LYS A 1 105 ? 3.778 -11.867 -18.571 1.00 95.38 105 LYS A C 1
ATOM 799 O O . LYS A 1 105 ? 3.248 -11.502 -17.525 1.00 95.38 105 LYS A O 1
ATOM 804 N N . LYS A 1 106 ? 3.834 -11.107 -19.667 1.00 95.56 106 LYS A N 1
ATOM 805 C CA . LYS A 1 106 ? 3.324 -9.731 -19.710 1.00 95.56 106 LYS A CA 1
ATOM 806 C C . LYS A 1 106 ? 1.818 -9.646 -19.410 1.00 95.56 106 LYS A C 1
ATOM 808 O O . LYS A 1 106 ? 1.476 -8.953 -18.454 1.00 95.56 106 LYS A O 1
ATOM 813 N N . PRO A 1 107 ? 0.913 -10.336 -20.139 1.00 96.88 107 PRO A N 1
ATOM 814 C CA . PRO A 1 107 ? -0.524 -10.187 -19.902 1.00 96.88 107 PRO A CA 1
ATOM 815 C C . PRO A 1 107 ? -0.960 -10.682 -18.519 1.00 96.88 107 PRO A C 1
ATOM 817 O O . PRO A 1 107 ? -1.807 -10.050 -17.889 1.00 96.88 107 PRO A O 1
ATOM 820 N N . VAL A 1 108 ? -0.370 -11.768 -18.008 1.00 97.69 108 VAL A N 1
ATOM 821 C CA . VAL A 1 108 ? -0.733 -12.303 -16.687 1.00 97.69 108 VAL A CA 1
ATOM 822 C C . VAL A 1 108 ? -0.257 -11.380 -15.568 1.00 97.69 108 VAL A C 1
ATOM 824 O O . VAL A 1 108 ? -1.059 -11.025 -14.708 1.00 97.69 108 VAL A O 1
ATOM 827 N N . LEU A 1 109 ? 1.005 -10.935 -15.582 1.00 97.62 109 LEU A N 1
ATOM 828 C CA . LEU A 1 109 ? 1.516 -10.032 -14.543 1.00 97.62 109 LEU A CA 1
ATOM 829 C C . LEU A 1 109 ? 0.852 -8.651 -14.596 1.00 97.62 109 LEU A C 1
ATOM 831 O O . LEU A 1 109 ? 0.567 -8.087 -13.542 1.00 97.62 109 LEU A O 1
ATOM 835 N N . ALA A 1 110 ? 0.530 -8.142 -15.791 1.00 97.94 110 ALA A N 1
ATOM 836 C CA . ALA A 1 110 ? -0.275 -6.930 -15.934 1.00 97.94 110 ALA A CA 1
ATOM 837 C C . ALA A 1 110 ? -1.662 -7.105 -15.303 1.00 97.94 110 ALA A C 1
ATOM 839 O O . ALA A 1 110 ? -2.106 -6.242 -14.553 1.00 97.94 110 ALA A O 1
ATOM 840 N N . SER A 1 111 ? -2.334 -8.232 -15.565 1.00 98.25 111 SER A N 1
ATOM 841 C CA . SER A 1 111 ? -3.668 -8.512 -15.015 1.00 98.25 111 SER A CA 1
ATOM 842 C C . SER A 1 111 ? -3.647 -8.626 -13.493 1.00 98.25 111 SER A C 1
ATOM 844 O O . SER A 1 111 ? -4.520 -8.084 -12.821 1.00 98.25 111 SER A O 1
ATOM 846 N N . ILE A 1 112 ? -2.625 -9.288 -12.946 1.00 98.25 112 ILE A N 1
ATOM 847 C CA . ILE A 1 112 ? -2.390 -9.376 -11.504 1.00 98.25 112 ILE A CA 1
ATOM 848 C C . ILE A 1 112 ? -2.197 -7.977 -10.910 1.00 98.25 112 ILE A C 1
ATOM 850 O O . ILE A 1 112 ? -2.853 -7.643 -9.926 1.00 98.25 112 ILE A O 1
ATOM 854 N N . PHE A 1 113 ? -1.336 -7.146 -11.508 1.00 98.31 113 PHE A N 1
ATOM 855 C CA . PHE A 1 113 ? -1.130 -5.781 -11.028 1.00 98.31 113 PHE A CA 1
ATOM 856 C C . PHE A 1 113 ? -2.419 -4.961 -11.088 1.00 98.31 113 PHE A C 1
ATOM 858 O O . PHE A 1 113 ? -2.797 -4.347 -10.098 1.00 98.31 113 PHE A O 1
ATOM 865 N N . VAL A 1 114 ? -3.138 -4.987 -12.213 1.00 98.38 114 VAL A N 1
ATOM 866 C CA . VAL A 1 114 ? -4.411 -4.266 -12.363 1.00 98.38 114 VAL A CA 1
ATOM 867 C C . VAL A 1 114 ? -5.437 -4.738 -11.332 1.00 98.38 114 VAL A C 1
ATOM 869 O O . VAL A 1 114 ? -6.138 -3.910 -10.756 1.00 98.38 114 VAL A O 1
ATOM 872 N N . PHE A 1 115 ? -5.505 -6.039 -11.042 1.00 98.44 115 PHE A N 1
ATOM 873 C CA . PHE A 1 115 ? -6.371 -6.577 -9.995 1.00 98.44 115 PHE A CA 1
ATOM 874 C C . PHE A 1 115 ? -6.036 -5.996 -8.614 1.00 98.44 115 PHE A C 1
ATOM 876 O O . PHE A 1 115 ? -6.934 -5.510 -7.919 1.00 98.44 115 PHE A O 1
ATOM 883 N N . TRP A 1 116 ? -4.761 -6.002 -8.217 1.00 98.25 116 TRP A N 1
ATOM 884 C CA . TRP A 1 116 ? -4.349 -5.447 -6.925 1.00 98.25 116 TRP A CA 1
ATOM 885 C C . TRP A 1 116 ? -4.506 -3.929 -6.871 1.00 98.25 116 TRP A C 1
ATOM 887 O O . TRP A 1 116 ? -4.975 -3.407 -5.862 1.00 98.25 116 TRP A O 1
ATOM 897 N N . ARG A 1 117 ? -4.256 -3.235 -7.983 1.00 97.62 117 ARG A N 1
ATOM 898 C CA . ARG A 1 117 ? -4.471 -1.795 -8.122 1.00 97.62 117 ARG A CA 1
ATOM 899 C C . ARG A 1 117 ? -5.933 -1.411 -7.942 1.00 97.62 117 ARG A C 1
ATOM 901 O O . ARG A 1 117 ? -6.258 -0.498 -7.188 1.00 97.62 117 ARG A O 1
ATOM 908 N N . LEU A 1 118 ? -6.835 -2.129 -8.605 1.00 98.06 118 LEU A N 1
ATOM 909 C CA . LEU A 1 118 ? -8.272 -1.929 -8.442 1.00 98.06 118 LEU A CA 1
ATOM 910 C C . LEU A 1 118 ? -8.731 -2.321 -7.036 1.00 98.06 118 LEU A C 1
ATOM 912 O O . LEU A 1 118 ? -9.573 -1.634 -6.466 1.00 98.06 118 LEU A O 1
ATOM 916 N N . SER A 1 119 ? -8.155 -3.364 -6.439 1.00 98.00 119 SER A N 1
ATOM 917 C CA . SER A 1 119 ? -8.425 -3.717 -5.040 1.00 98.00 119 SER A CA 1
ATOM 918 C C . SER A 1 119 ? -8.001 -2.595 -4.089 1.00 98.00 119 SER A C 1
ATOM 920 O O . SER A 1 119 ? -8.743 -2.274 -3.164 1.00 98.00 119 SER A O 1
ATOM 922 N N . TYR A 1 120 ? -6.860 -1.953 -4.353 1.00 96.00 120 TYR A N 1
ATOM 923 C CA . TYR A 1 120 ? -6.344 -0.841 -3.561 1.00 96.00 120 TYR A CA 1
ATOM 924 C C . TYR A 1 120 ? -7.195 0.421 -3.712 1.00 96.00 120 TYR A C 1
ATOM 926 O O . TYR A 1 120 ? -7.644 0.975 -2.721 1.00 96.00 120 TYR A O 1
ATOM 934 N N . ASN A 1 121 ? -7.476 0.873 -4.934 1.00 96.00 121 ASN A N 1
ATOM 935 C CA . ASN A 1 121 ? -8.185 2.140 -5.123 1.00 96.00 121 ASN A CA 1
ATOM 936 C C . ASN A 1 121 ? -9.712 1.986 -5.095 1.00 96.00 121 ASN A C 1
ATOM 938 O O . ASN A 1 121 ? -10.394 2.742 -4.410 1.00 96.00 121 ASN A O 1
ATOM 942 N N . ALA A 1 122 ? -10.278 1.009 -5.803 1.00 96.44 122 ALA A N 1
ATOM 943 C CA . ALA A 1 122 ? -11.729 0.819 -5.849 1.00 96.44 122 ALA A CA 1
ATOM 944 C C . ALA A 1 122 ? -12.237 -0.060 -4.695 1.00 96.44 122 ALA A C 1
ATOM 946 O O . ALA A 1 122 ? -13.246 0.269 -4.075 1.00 96.44 122 ALA A O 1
ATOM 947 N N . GLY A 1 123 ? -11.540 -1.155 -4.377 1.00 96.81 123 GLY A N 1
ATOM 948 C CA . GLY A 1 123 ? -11.938 -2.090 -3.319 1.00 96.81 123 GLY A CA 1
ATOM 949 C C . GLY A 1 123 ? -11.907 -1.448 -1.932 1.00 96.81 123 GLY A C 1
ATOM 950 O O . GLY A 1 123 ? -12.944 -1.351 -1.271 1.00 96.81 123 GLY A O 1
ATOM 951 N N . ILE A 1 124 ? -10.740 -0.946 -1.513 1.00 96.31 124 ILE A N 1
ATOM 952 C CA . ILE A 1 124 ? -10.613 -0.202 -0.250 1.00 96.31 124 ILE A CA 1
ATOM 953 C C . ILE A 1 124 ? -11.484 1.057 -0.292 1.00 96.31 124 ILE A C 1
ATOM 955 O O . ILE A 1 124 ? -12.195 1.324 0.673 1.00 96.31 124 ILE A O 1
ATOM 959 N N . GLY A 1 125 ? -11.518 1.774 -1.421 1.00 95.94 125 GLY A N 1
ATOM 960 C CA . GLY A 1 125 ? -12.390 2.935 -1.612 1.00 95.94 125 GLY A CA 1
ATOM 961 C C . GLY A 1 125 ? -13.858 2.655 -1.306 1.00 95.94 125 GLY A C 1
ATOM 962 O O . GLY A 1 125 ? -14.493 3.411 -0.573 1.00 95.94 125 GLY A O 1
ATOM 963 N N . MET A 1 126 ? -14.393 1.531 -1.782 1.00 96.50 126 MET A N 1
ATOM 964 C CA . MET A 1 126 ? -15.760 1.111 -1.487 1.00 96.50 126 MET A CA 1
ATOM 965 C C . MET A 1 126 ? -15.950 0.777 -0.003 1.00 96.50 126 MET A C 1
ATOM 967 O O . MET A 1 126 ? -16.940 1.204 0.597 1.00 96.50 126 MET A O 1
ATOM 971 N N . LEU A 1 127 ? -15.012 0.038 0.604 1.00 96.56 127 LEU A N 1
ATOM 972 C CA . LEU A 1 127 ? -15.065 -0.304 2.030 1.00 96.56 127 LEU A CA 1
ATOM 973 C C . LEU A 1 127 ? -15.072 0.953 2.905 1.00 96.56 127 LEU A C 1
ATOM 975 O O . LEU A 1 127 ? -15.926 1.084 3.784 1.00 96.56 127 LEU A O 1
ATOM 979 N N . LEU A 1 128 ? -14.168 1.890 2.626 1.00 96.06 128 LEU A N 1
ATOM 980 C CA . LEU A 1 128 ? -14.037 3.159 3.333 1.00 96.06 128 LEU A CA 1
ATOM 981 C C . LEU A 1 128 ? -15.246 4.064 3.104 1.00 96.06 128 LEU A C 1
ATOM 983 O O . LEU A 1 128 ? -15.809 4.582 4.065 1.00 96.06 128 LEU A O 1
ATOM 987 N N . HIS A 1 129 ? -15.729 4.195 1.867 1.00 94.88 129 HIS A N 1
ATOM 988 C CA . HIS A 1 129 ? -16.925 4.981 1.568 1.00 94.88 129 HIS A CA 1
ATOM 989 C C . HIS A 1 129 ? -18.136 4.492 2.377 1.00 94.88 129 HIS A C 1
ATOM 991 O O . HIS A 1 129 ? -18.837 5.280 3.021 1.00 94.88 129 HIS A O 1
ATOM 997 N N . VAL A 1 130 ? -18.354 3.176 2.398 1.00 95.12 130 VAL A N 1
ATOM 998 C CA . VAL A 1 130 ? -19.435 2.538 3.153 1.00 95.12 130 VAL A CA 1
ATOM 999 C C . VAL A 1 130 ? -19.231 2.687 4.664 1.00 95.12 130 VAL A C 1
ATOM 1001 O O . VAL A 1 130 ? -20.191 2.934 5.398 1.00 95.12 130 VAL A O 1
ATOM 1004 N N . GLN A 1 131 ? -17.999 2.551 5.148 1.00 95.50 131 GLN A N 1
ATOM 1005 C CA . GLN A 1 131 ? -17.665 2.749 6.554 1.00 95.50 131 GLN A CA 1
ATOM 1006 C C . GLN A 1 131 ? -17.896 4.202 6.991 1.00 95.50 131 GLN A C 1
ATOM 1008 O O . GLN A 1 131 ? -18.512 4.420 8.032 1.00 95.50 131 GLN A O 1
ATOM 1013 N N . SER A 1 132 ? -17.523 5.183 6.169 1.00 93.25 132 SER A N 1
ATOM 1014 C CA . SER A 1 132 ? -17.714 6.605 6.461 1.00 93.25 132 SER A CA 1
ATOM 1015 C C . SER A 1 132 ? -19.187 7.006 6.576 1.00 93.25 132 SER A C 1
ATOM 1017 O O . SER A 1 132 ? -19.498 7.891 7.368 1.00 93.25 132 SER A O 1
ATOM 1019 N N . HIS A 1 133 ? -20.087 6.406 5.789 1.00 92.38 133 HIS A N 1
ATOM 1020 C CA . HIS A 1 133 ? -21.511 6.777 5.781 1.00 92.38 133 HIS A CA 1
ATOM 1021 C C . HIS A 1 133 ? -22.362 5.933 6.729 1.00 92.38 133 HIS A C 1
ATOM 1023 O O . HIS A 1 133 ? -23.338 6.419 7.296 1.00 92.38 133 HIS A O 1
ATOM 1029 N N . HIS A 1 134 ? -22.020 4.654 6.879 1.00 92.19 134 HIS A N 1
ATOM 1030 C CA . HIS A 1 134 ? -22.894 3.670 7.518 1.00 92.19 134 HIS A CA 1
ATOM 1031 C C . HIS A 1 134 ? -22.205 2.859 8.615 1.00 92.19 134 HIS A C 1
ATOM 1033 O O . HIS A 1 134 ? -22.852 2.018 9.236 1.00 92.19 134 HIS A O 1
ATOM 1039 N N . ARG A 1 135 ? -20.897 3.050 8.835 1.00 93.38 135 ARG A N 1
ATOM 1040 C CA . ARG A 1 135 ? -20.090 2.304 9.815 1.00 93.38 135 ARG A CA 1
ATOM 1041 C C . ARG A 1 135 ? -20.284 0.789 9.721 1.00 93.38 135 ARG A C 1
ATOM 1043 O O . ARG A 1 135 ? -20.384 0.098 10.740 1.00 93.38 135 ARG A O 1
ATOM 1050 N N . ARG A 1 136 ? -20.424 0.252 8.498 1.00 92.75 136 ARG A N 1
ATOM 1051 C CA . ARG A 1 136 ? -20.840 -1.151 8.308 1.00 92.75 136 ARG A CA 1
ATOM 1052 C C . ARG A 1 136 ? -19.821 -2.144 8.833 1.00 92.75 136 ARG A C 1
ATOM 1054 O O . ARG A 1 136 ? -20.254 -3.167 9.349 1.00 92.75 136 ARG A O 1
ATOM 1061 N N . MET A 1 137 ? -18.520 -1.867 8.733 1.00 96.00 137 MET A N 1
ATOM 1062 C CA . MET A 1 137 ? -17.502 -2.790 9.246 1.00 96.00 137 MET A CA 1
ATOM 1063 C C . MET A 1 137 ? -17.609 -2.909 10.768 1.00 96.00 137 MET A C 1
ATOM 1065 O O . MET A 1 137 ? -17.709 -4.017 11.289 1.00 96.00 137 MET A O 1
ATOM 1069 N N . VAL A 1 138 ? -17.733 -1.776 11.467 1.00 94.88 138 VAL A N 1
ATOM 1070 C CA . VAL A 1 138 ? -17.920 -1.737 12.930 1.00 94.88 138 VAL A CA 1
ATOM 1071 C C . VAL A 1 138 ? -19.248 -2.380 13.336 1.00 94.88 138 VAL A C 1
ATOM 1073 O O . VAL A 1 138 ? -19.311 -3.169 14.277 1.00 94.88 138 VAL A O 1
ATOM 1076 N N . THR A 1 139 ? -20.323 -2.095 12.599 1.00 94.56 139 THR A N 1
ATOM 1077 C CA . THR A 1 139 ? -21.654 -2.660 12.870 1.00 94.56 139 THR A CA 1
ATOM 1078 C C . THR A 1 139 ? -21.675 -4.174 12.657 1.00 94.56 139 THR A C 1
ATOM 1080 O O . THR A 1 139 ? -22.285 -4.904 13.439 1.00 94.56 139 THR A O 1
ATOM 1083 N N . TRP A 1 140 ? -20.996 -4.665 11.619 1.00 94.62 140 TRP A N 1
ATOM 1084 C CA . TRP A 1 140 ? -20.855 -6.093 11.356 1.00 94.62 140 TRP A CA 1
ATOM 1085 C C . TRP A 1 140 ? -20.023 -6.776 12.440 1.00 94.62 140 TRP A C 1
ATOM 1087 O O . TRP A 1 140 ? -20.478 -7.776 12.990 1.00 94.62 140 TRP A O 1
ATOM 1097 N N . ALA A 1 141 ? -18.879 -6.198 12.817 1.00 93.50 141 ALA A N 1
ATOM 1098 C CA . ALA A 1 141 ? -18.052 -6.722 13.897 1.00 93.50 141 ALA A CA 1
ATOM 1099 C C . ALA A 1 141 ? -18.822 -6.805 15.225 1.00 93.50 141 ALA A C 1
ATOM 1101 O O . ALA A 1 141 ? -18.750 -7.823 15.914 1.00 93.50 141 ALA A O 1
ATOM 1102 N N . ARG A 1 142 ? -19.641 -5.786 15.532 1.00 93.00 142 ARG A N 1
ATOM 1103 C CA . ARG A 1 142 ? -20.529 -5.770 16.704 1.00 93.00 142 ARG A CA 1
ATOM 1104 C C . ARG A 1 142 ? -21.581 -6.871 16.632 1.00 93.00 142 ARG A C 1
ATOM 1106 O O . ARG A 1 142 ? -21.758 -7.619 17.584 1.00 93.00 142 ARG A O 1
ATOM 1113 N N . LYS A 1 143 ? -22.272 -6.996 15.494 1.00 92.50 143 LYS A N 1
ATOM 1114 C CA . LYS A 1 143 ? -23.321 -8.009 15.296 1.00 92.50 143 LYS A CA 1
ATOM 1115 C C . LYS A 1 143 ? -22.775 -9.433 15.418 1.00 92.50 143 LYS A C 1
ATOM 1117 O O . LYS A 1 143 ? -23.462 -10.301 15.943 1.00 92.50 143 LYS A O 1
ATOM 1122 N N . GLN A 1 144 ? -21.563 -9.659 14.920 1.00 89.88 144 GLN A N 1
ATOM 1123 C CA . GLN A 1 144 ? -20.891 -10.956 14.961 1.00 89.88 144 GLN A CA 1
ATOM 1124 C C . GLN A 1 144 ? -20.135 -11.207 16.274 1.00 89.88 144 GLN A C 1
ATOM 1126 O O . GLN A 1 144 ? -19.605 -12.300 16.449 1.00 89.88 144 GLN A O 1
ATOM 1131 N N . LYS A 1 145 ? -20.081 -10.224 17.188 1.00 89.38 145 LYS A N 1
ATOM 1132 C CA . LYS A 1 145 ? -19.399 -10.328 18.489 1.00 89.38 145 LYS A CA 1
ATOM 1133 C C . LYS A 1 145 ? -17.946 -10.815 18.365 1.00 89.38 145 LYS A C 1
ATOM 1135 O O . LYS A 1 145 ? -17.460 -11.566 19.201 1.00 89.38 145 LYS A O 1
ATOM 1140 N N . ILE A 1 146 ? -17.248 -10.396 17.302 1.00 89.62 146 ILE A N 1
ATOM 1141 C CA . ILE A 1 146 ? -15.906 -10.909 16.944 1.00 89.62 146 ILE A CA 1
ATOM 1142 C C . ILE A 1 146 ? -14.868 -10.573 18.022 1.00 89.62 146 ILE A C 1
ATOM 1144 O O . ILE A 1 146 ? -13.937 -11.343 18.241 1.00 89.62 146 ILE A O 1
ATOM 1148 N N . PHE A 1 147 ? -15.052 -9.436 18.693 1.00 91.00 147 PHE A N 1
ATOM 1149 C CA . PHE A 1 147 ? -14.157 -8.926 19.731 1.00 91.00 147 PHE A CA 1
ATOM 1150 C C . PHE A 1 147 ? -14.658 -9.207 21.153 1.00 91.00 147 PHE A C 1
ATOM 1152 O O . PHE A 1 147 ? -14.033 -8.766 22.107 1.00 91.00 147 PHE A O 1
ATOM 1159 N N . GLU A 1 148 ? -15.783 -9.912 21.316 1.00 86.69 148 GLU A N 1
ATOM 1160 C CA . GLU A 1 148 ? -16.303 -10.264 22.640 1.00 86.69 148 GLU A CA 1
ATOM 1161 C C . GLU A 1 148 ? -15.835 -11.673 23.030 1.00 86.69 148 GLU A C 1
ATOM 1163 O O . GLU A 1 148 ? -15.872 -12.588 22.195 1.00 86.69 148 GLU A O 1
ATOM 1168 N N . PRO A 1 149 ? -15.438 -11.891 24.296 1.00 83.75 149 PRO A N 1
ATOM 1169 C CA . PRO A 1 149 ? -15.124 -13.225 24.772 1.00 83.75 149 PRO A CA 1
ATOM 1170 C C . PRO A 1 149 ? -16.366 -14.135 24.675 1.00 83.75 149 PRO A C 1
ATOM 1172 O O . PRO A 1 149 ? -17.496 -13.679 24.881 1.00 83.75 149 PRO A O 1
ATOM 1175 N N . PRO A 1 150 ? -16.196 -15.435 24.372 1.00 81.50 150 PRO A N 1
ATOM 1176 C CA . PRO A 1 150 ? -17.318 -16.361 24.233 1.00 81.50 150 PRO A CA 1
ATOM 1177 C C . PRO A 1 150 ? -18.155 -16.449 25.515 1.00 81.50 150 PRO A C 1
ATOM 1179 O O . PRO A 1 150 ? -17.633 -16.799 26.573 1.00 81.50 150 PRO A O 1
ATOM 1182 N N . ALA A 1 151 ? -19.465 -16.204 25.406 1.00 74.19 151 ALA A N 1
ATOM 1183 C CA . ALA A 1 151 ? -20.389 -16.195 26.548 1.00 74.19 151 ALA A CA 1
ATOM 1184 C C . ALA A 1 151 ? -20.441 -17.535 27.311 1.00 74.19 151 ALA A C 1
ATOM 1186 O O . ALA A 1 151 ? -20.616 -17.551 28.525 1.00 74.19 151 ALA A O 1
ATOM 1187 N N . ASP A 1 152 ? -20.236 -18.652 26.608 1.00 77.06 152 ASP A N 1
ATOM 1188 C CA . ASP A 1 152 ? -20.287 -20.005 27.176 1.00 77.06 152 ASP A CA 1
ATOM 1189 C C . ASP A 1 152 ? -18.974 -20.432 27.867 1.00 77.06 152 ASP A C 1
ATOM 1191 O O . ASP A 1 152 ? -18.850 -21.582 28.288 1.00 77.06 152 ASP A O 1
ATOM 1195 N N . GLY A 1 153 ? -17.937 -19.582 27.877 1.00 70.75 153 GLY A N 1
ATOM 1196 C CA . GLY A 1 153 ? -16.588 -19.952 28.334 1.00 70.75 153 GLY A CA 1
ATOM 1197 C C . GLY A 1 153 ? -15.882 -20.996 27.452 1.00 70.75 153 GLY A C 1
ATOM 1198 O O . GLY A 1 153 ? -14.773 -21.431 27.759 1.00 70.75 153 GLY A O 1
ATOM 1199 N N . LYS A 1 154 ? -16.504 -21.411 26.340 1.00 74.38 154 LYS A N 1
ATOM 1200 C CA . LYS A 1 154 ? -15.923 -22.359 25.383 1.00 74.38 154 LYS A CA 1
ATOM 1201 C C . LYS A 1 154 ? -14.825 -21.682 24.556 1.00 74.38 154 LYS A C 1
ATOM 1203 O O . LYS A 1 154 ? -15.012 -20.547 24.116 1.00 74.38 154 LYS A O 1
ATOM 1208 N N . PRO A 1 155 ? -13.714 -22.378 24.264 1.00 74.69 155 PRO A N 1
ATOM 1209 C CA . PRO A 1 155 ? -12.636 -21.817 23.462 1.00 74.69 155 PRO A CA 1
ATOM 1210 C C . PRO A 1 155 ? -13.123 -21.518 22.037 1.00 74.69 155 PRO A C 1
ATOM 1212 O O . PRO A 1 155 ? -13.468 -22.427 21.281 1.00 74.69 155 PRO A O 1
ATOM 1215 N N . ASN A 1 156 ? -13.122 -20.240 21.650 1.00 85.25 156 ASN A N 1
ATOM 1216 C CA . ASN A 1 156 ? -13.401 -19.812 20.282 1.00 85.25 156 ASN A CA 1
ATOM 1217 C C . ASN A 1 156 ? -12.084 -19.527 19.553 1.00 85.25 156 ASN A C 1
ATOM 1219 O O . ASN A 1 156 ? -11.379 -18.565 19.859 1.00 85.25 156 ASN A O 1
ATOM 1223 N N . ARG A 1 157 ? -11.767 -20.368 18.561 1.00 87.00 157 ARG A N 1
ATOM 1224 C CA . ARG A 1 157 ? -10.537 -20.251 17.763 1.00 87.00 157 ARG A CA 1
ATOM 1225 C C . ARG A 1 157 ? -10.466 -18.949 16.972 1.00 87.00 157 ARG A C 1
ATOM 1227 O O . ARG A 1 157 ? -9.376 -18.417 16.821 1.00 87.00 157 ARG A O 1
ATOM 1234 N N . LEU A 1 158 ? -11.599 -18.444 16.481 1.00 86.25 158 LEU A N 1
ATOM 1235 C CA . LEU A 1 158 ? -11.637 -17.202 15.712 1.00 86.25 158 LEU A CA 1
ATOM 1236 C C . LEU A 1 158 ? -11.309 -16.003 16.602 1.00 86.25 158 LEU A C 1
ATOM 1238 O O . LEU A 1 158 ? -10.452 -15.209 16.241 1.00 86.25 158 LEU A O 1
ATOM 1242 N N . TYR A 1 159 ? -11.937 -15.913 17.776 1.00 89.12 159 TYR A N 1
ATOM 1243 C CA . TYR A 1 159 ? -11.643 -14.856 18.748 1.00 89.12 159 TYR A CA 1
ATOM 1244 C C . TYR A 1 159 ? -10.167 -14.898 19.174 1.00 89.12 159 TYR A C 1
ATOM 1246 O O . TYR A 1 159 ? -9.484 -13.883 19.109 1.00 89.12 159 TYR A O 1
ATOM 1254 N N . ALA A 1 160 ? -9.640 -16.082 19.515 1.00 89.19 160 ALA A N 1
ATOM 1255 C CA . ALA A 1 160 ? -8.236 -16.234 19.901 1.00 89.19 160 ALA A CA 1
ATOM 1256 C C . ALA A 1 160 ? -7.264 -15.865 18.766 1.00 89.19 160 ALA A C 1
ATOM 1258 O O . ALA A 1 160 ? -6.217 -15.273 19.021 1.00 89.19 160 ALA A O 1
ATOM 1259 N N . LEU A 1 161 ? -7.612 -16.195 17.517 1.00 90.25 161 LEU A N 1
ATOM 1260 C CA . LEU A 1 161 ? -6.832 -15.811 16.344 1.00 90.25 161 LEU A CA 1
ATOM 1261 C C . LEU A 1 161 ? -6.844 -14.292 16.156 1.00 90.25 161 LEU A C 1
ATOM 1263 O O . LEU A 1 161 ? -5.780 -13.697 16.081 1.00 90.25 161 LEU A O 1
ATOM 1267 N N . VAL A 1 162 ? -8.022 -13.663 16.120 1.00 91.00 162 VAL A N 1
ATOM 1268 C CA . VAL A 1 162 ? -8.156 -12.210 15.923 1.00 91.00 162 VAL A CA 1
ATOM 1269 C C . VAL A 1 162 ? -7.467 -11.437 17.048 1.00 91.00 162 VAL A C 1
ATOM 1271 O O . VAL A 1 162 ? -6.753 -10.479 16.770 1.00 91.00 162 VAL A O 1
ATOM 1274 N N . LYS A 1 163 ? -7.611 -11.888 18.299 1.00 91.31 163 LYS A N 1
ATOM 1275 C CA . LYS A 1 163 ? -6.922 -11.307 19.455 1.00 91.31 163 LYS A CA 1
ATOM 1276 C C . LYS A 1 163 ? -5.407 -11.329 19.281 1.00 91.31 163 LYS A C 1
ATOM 1278 O O . LYS A 1 163 ? -4.775 -10.279 19.329 1.00 91.31 163 LYS A O 1
ATOM 1283 N N . ARG A 1 164 ? -4.845 -12.500 18.970 1.00 89.25 164 ARG A N 1
ATOM 1284 C CA . ARG A 1 164 ? -3.406 -12.657 18.724 1.00 89.25 164 ARG A CA 1
ATOM 1285 C C . ARG A 1 164 ? -2.914 -11.793 17.560 1.00 89.25 164 ARG A C 1
ATOM 1287 O O . ARG A 1 164 ? -1.850 -11.192 17.659 1.00 89.25 164 ARG A O 1
ATOM 1294 N N . GLU A 1 165 ? -3.678 -11.745 16.471 1.00 89.12 165 GLU A N 1
ATOM 1295 C CA . GLU A 1 165 ? -3.362 -10.936 15.290 1.00 89.12 165 GLU A CA 1
ATOM 1296 C C . GLU A 1 165 ? -3.299 -9.441 15.634 1.00 89.12 165 GLU A C 1
ATOM 1298 O O . GLU A 1 165 ? -2.369 -8.759 15.210 1.00 89.12 165 GLU A O 1
ATOM 1303 N N . CYS A 1 166 ? -4.243 -8.938 16.436 1.00 87.44 166 CYS A N 1
ATOM 1304 C CA . CYS A 1 166 ? -4.257 -7.549 16.892 1.00 87.44 166 CYS A CA 1
ATOM 1305 C C . CYS A 1 166 ? -3.131 -7.237 17.888 1.00 87.44 166 CYS A C 1
ATOM 1307 O O . CYS A 1 166 ? -2.491 -6.197 17.773 1.00 87.44 166 CYS A O 1
ATOM 1309 N N . GLU A 1 167 ? -2.864 -8.120 18.850 1.00 87.38 167 GLU A N 1
ATOM 1310 C CA . GLU A 1 167 ? -1.820 -7.915 19.863 1.00 87.38 167 GLU A CA 1
ATOM 1311 C C . GLU A 1 167 ? -0.424 -7.839 19.230 1.00 87.38 167 GLU A C 1
ATOM 1313 O O . GLU A 1 167 ? 0.321 -6.900 19.495 1.00 87.38 167 GLU A O 1
ATOM 1318 N N . LEU A 1 168 ? -0.096 -8.760 18.319 1.00 84.44 168 LEU A N 1
ATOM 1319 C CA . LEU A 1 168 ? 1.224 -8.833 17.680 1.00 84.44 168 LEU A CA 1
ATOM 1320 C C . LEU A 1 168 ? 1.498 -7.730 16.645 1.00 84.44 168 LEU A C 1
ATOM 1322 O O . LEU A 1 168 ? 2.611 -7.644 16.136 1.00 84.44 168 LEU A O 1
ATOM 1326 N N . LEU A 1 169 ? 0.512 -6.886 16.323 1.00 82.44 169 LEU A N 1
ATOM 1327 C CA . LEU A 1 169 ? 0.746 -5.680 15.520 1.00 82.44 169 LEU A CA 1
ATOM 1328 C C . LEU A 1 169 ? 1.445 -4.569 16.307 1.00 82.44 169 LEU A C 1
ATOM 1330 O O . LEU A 1 169 ? 2.018 -3.665 15.694 1.00 82.44 169 LEU A O 1
ATOM 1334 N N . HIS A 1 170 ? 1.354 -4.596 17.635 1.00 82.25 170 HIS A N 1
ATOM 1335 C CA . HIS A 1 170 ? 1.848 -3.527 18.491 1.00 82.25 170 HIS A CA 1
ATOM 1336 C C . HIS A 1 170 ? 3.329 -3.701 18.809 1.00 82.25 170 HIS A C 1
ATOM 1338 O O . HIS A 1 170 ? 3.807 -4.818 18.993 1.00 82.25 170 HIS A O 1
ATOM 1344 N N . VAL A 1 171 ? 4.041 -2.576 18.907 1.00 74.88 171 VAL A N 1
ATOM 1345 C CA . VAL A 1 171 ? 5.464 -2.566 19.288 1.00 74.88 171 VAL A CA 1
ATOM 1346 C C . VAL A 1 171 ? 5.631 -3.038 20.733 1.00 74.88 171 VAL A C 1
ATOM 1348 O O . VAL A 1 171 ? 6.515 -3.837 21.033 1.00 74.88 171 VAL A O 1
ATOM 1351 N N . ASN A 1 172 ? 4.739 -2.576 21.612 1.00 74.19 172 ASN A N 1
ATOM 1352 C CA . ASN A 1 172 ? 4.678 -2.963 23.014 1.00 74.19 172 ASN A CA 1
ATOM 1353 C C . ASN A 1 172 ? 3.329 -3.622 23.304 1.00 74.19 172 ASN A C 1
ATOM 1355 O O . ASN A 1 172 ? 2.278 -2.994 23.185 1.00 74.19 172 ASN A O 1
ATOM 1359 N N . LEU A 1 173 ? 3.361 -4.879 23.745 1.00 71.81 173 LEU A N 1
ATOM 1360 C CA . LEU A 1 173 ? 2.154 -5.641 24.084 1.00 71.81 173 LEU A CA 1
ATOM 1361 C C . LEU A 1 173 ? 1.407 -5.070 25.301 1.00 71.81 173 LEU A C 1
ATOM 1363 O O . LEU A 1 173 ? 0.206 -5.270 25.423 1.00 71.81 173 LEU A O 1
ATOM 1367 N N . GLU A 1 174 ? 2.099 -4.363 26.197 1.00 75.00 174 GLU A N 1
ATOM 1368 C CA . GLU A 1 174 ? 1.500 -3.787 27.411 1.00 75.00 174 GLU A CA 1
ATOM 1369 C C . GLU A 1 174 ? 0.661 -2.531 27.135 1.00 75.00 174 GLU A C 1
ATOM 1371 O O . GLU A 1 174 ? -0.209 -2.182 27.933 1.00 75.00 174 GLU A O 1
ATOM 1376 N N . ASP A 1 175 ? 0.885 -1.872 25.995 1.00 79.00 175 ASP A N 1
ATOM 1377 C CA . ASP A 1 175 ? 0.202 -0.626 25.637 1.00 79.00 175 ASP A CA 1
ATOM 1378 C C . ASP A 1 175 ? -1.188 -0.869 25.018 1.00 79.00 175 ASP A C 1
ATOM 1380 O O . ASP A 1 175 ? -1.959 0.075 24.832 1.00 79.00 175 ASP A O 1
ATOM 1384 N N . TYR A 1 176 ? -1.542 -2.129 24.733 1.00 87.06 176 TYR A N 1
ATOM 1385 C CA . TYR A 1 176 ? -2.801 -2.512 24.102 1.00 87.06 176 TYR A CA 1
ATOM 1386 C C . TYR A 1 176 ? -3.507 -3.652 24.844 1.00 87.06 176 TYR A C 1
ATOM 1388 O O . TYR A 1 176 ? -2.980 -4.750 24.993 1.00 87.06 176 TYR A O 1
ATOM 1396 N N . ASP A 1 177 ? -4.756 -3.407 25.241 1.00 87.88 177 ASP A N 1
ATOM 1397 C CA . ASP A 1 177 ? -5.650 -4.424 25.797 1.00 87.88 177 ASP A CA 1
ATOM 1398 C C . ASP A 1 177 ? -6.821 -4.650 24.834 1.00 87.88 177 ASP A C 1
ATOM 1400 O O . ASP A 1 177 ? -7.716 -3.808 24.714 1.00 87.88 177 ASP A O 1
ATOM 1404 N N . PHE A 1 178 ? -6.811 -5.800 24.157 1.00 88.56 178 PHE A N 1
ATOM 1405 C CA . PHE A 1 178 ? -7.811 -6.177 23.157 1.00 88.56 178 PHE A CA 1
ATOM 1406 C C . PHE A 1 178 ? -9.250 -6.116 23.681 1.00 88.56 178 PHE A C 1
ATOM 1408 O O . PHE A 1 178 ? -10.149 -5.708 22.945 1.00 88.56 178 PHE A O 1
ATOM 1415 N N . ASP A 1 179 ? -9.470 -6.498 24.941 1.00 88.88 179 ASP A N 1
ATOM 1416 C CA . ASP A 1 179 ? -10.807 -6.620 25.529 1.00 88.88 179 ASP A CA 1
ATOM 1417 C C . ASP A 1 179 ? -11.350 -5.279 26.032 1.00 88.88 179 ASP A C 1
ATOM 1419 O O . ASP A 1 179 ? -12.564 -5.091 26.135 1.00 88.88 179 ASP A O 1
ATOM 1423 N N . LYS A 1 180 ? -10.458 -4.331 26.340 1.00 89.12 180 LYS A N 1
ATOM 1424 C CA . LYS A 1 180 ? -10.827 -2.971 26.760 1.00 89.12 180 LYS A CA 1
ATOM 1425 C C . LYS A 1 180 ? -10.845 -1.969 25.612 1.00 89.12 180 LYS A C 1
ATOM 1427 O O . LYS A 1 180 ? -11.463 -0.911 25.740 1.00 89.12 180 LYS A O 1
ATOM 1432 N N . ALA A 1 181 ? -10.150 -2.268 24.520 1.00 90.56 181 ALA A N 1
ATOM 1433 C CA . ALA A 1 181 ? -10.067 -1.394 23.367 1.00 90.56 181 ALA A CA 1
ATOM 1434 C C . ALA A 1 181 ? -11.454 -1.151 22.740 1.00 90.56 181 ALA A C 1
ATOM 1436 O O . ALA A 1 181 ? -12.267 -2.076 22.634 1.00 90.56 181 ALA A O 1
ATOM 1437 N N . PRO A 1 182 ? -11.745 0.079 22.277 1.00 93.44 182 PRO A N 1
ATOM 1438 C CA . PRO A 1 182 ? -12.983 0.343 21.564 1.00 93.44 182 PRO A CA 1
ATOM 1439 C C . PRO A 1 182 ? -13.121 -0.519 20.313 1.00 93.44 182 PRO A C 1
ATOM 1441 O O . PRO A 1 182 ? -12.153 -0.775 19.591 1.00 93.44 182 PRO A O 1
ATOM 1444 N N . ILE A 1 183 ? -14.356 -0.909 20.002 1.00 94.12 183 ILE A N 1
ATOM 1445 C CA . ILE A 1 183 ? -14.641 -1.749 18.838 1.00 94.12 183 ILE A CA 1
ATOM 1446 C C . ILE A 1 183 ? -14.201 -1.093 17.527 1.00 94.12 183 ILE A C 1
ATOM 1448 O O . ILE A 1 183 ? -13.761 -1.786 16.613 1.00 94.12 183 ILE A O 1
ATOM 1452 N N . GLU A 1 184 ? -14.288 0.232 17.427 1.00 93.94 184 GLU A N 1
ATOM 1453 C CA . GLU A 1 184 ? -13.807 1.002 16.284 1.00 93.94 184 GLU A CA 1
ATOM 1454 C C . GLU A 1 184 ? -12.304 0.792 16.060 1.00 93.94 184 GLU A C 1
ATOM 1456 O O . GLU A 1 184 ? -11.893 0.554 14.924 1.00 93.94 184 GLU A O 1
ATOM 1461 N N . TYR A 1 185 ? -11.509 0.793 17.137 1.00 92.38 185 TYR A N 1
ATOM 1462 C CA . TYR A 1 185 ? -10.063 0.591 17.077 1.00 92.38 185 TYR A CA 1
ATOM 1463 C C . TYR A 1 185 ? -9.709 -0.841 16.662 1.00 92.38 185 TYR A C 1
ATOM 1465 O O . TYR A 1 185 ? -8.966 -1.045 15.703 1.00 92.38 185 TYR A O 1
ATOM 1473 N N . ASN A 1 186 ? -10.327 -1.844 17.292 1.00 93.88 186 ASN A N 1
ATOM 1474 C CA . ASN A 1 186 ? -10.092 -3.247 16.935 1.00 93.88 186 ASN A CA 1
ATOM 1475 C C . ASN A 1 186 ? -10.538 -3.561 15.498 1.00 93.88 186 ASN A C 1
ATOM 1477 O O . ASN A 1 186 ? -9.864 -4.295 14.775 1.00 93.88 186 ASN A O 1
ATOM 1481 N N . THR A 1 187 ? -11.650 -2.969 15.046 1.00 95.06 187 THR A N 1
ATOM 1482 C CA . THR A 1 187 ? -12.106 -3.112 13.654 1.00 95.06 187 THR A CA 1
ATOM 1483 C C . THR A 1 187 ? -11.098 -2.498 12.684 1.00 95.06 187 THR A C 1
ATOM 1485 O O . THR A 1 187 ? -10.810 -3.104 11.651 1.00 95.06 187 THR A O 1
ATOM 1488 N N . TRP A 1 188 ? -10.540 -1.330 13.014 1.00 94.00 188 TRP A N 1
ATOM 1489 C CA . TRP A 1 188 ? -9.501 -0.696 12.207 1.00 94.00 188 TRP A CA 1
ATOM 1490 C C . TRP A 1 188 ? -8.230 -1.550 12.120 1.00 94.00 188 TRP A C 1
ATOM 1492 O O . TRP A 1 188 ? -7.707 -1.715 11.022 1.00 94.00 188 TRP A O 1
ATOM 1502 N N . LEU A 1 189 ? -7.772 -2.165 13.217 1.00 92.19 189 LEU A N 1
ATOM 1503 C CA . LEU A 1 189 ? -6.605 -3.062 13.195 1.00 92.19 189 LEU A CA 1
ATOM 1504 C C . LEU A 1 189 ? -6.805 -4.235 12.224 1.00 92.19 189 LEU A C 1
ATOM 1506 O O . LEU A 1 189 ? -5.918 -4.551 11.432 1.00 92.19 189 LEU A O 1
ATOM 1510 N N . VAL A 1 190 ? -7.994 -4.846 12.226 1.00 93.31 190 VAL A N 1
ATOM 1511 C CA . VAL A 1 190 ? -8.335 -5.918 11.275 1.00 93.31 190 VAL A CA 1
ATOM 1512 C C . VAL A 1 190 ? -8.387 -5.387 9.839 1.00 93.31 190 VAL A C 1
ATOM 1514 O O . VAL A 1 190 ? -7.851 -6.018 8.928 1.00 93.31 190 VAL A O 1
ATOM 1517 N N . PHE A 1 191 ? -8.997 -4.220 9.621 1.00 94.56 191 PHE A N 1
ATOM 1518 C CA . PHE A 1 191 ? -9.025 -3.565 8.312 1.00 94.56 191 PHE A CA 1
ATOM 1519 C C . PHE A 1 191 ? -7.612 -3.268 7.794 1.00 94.56 191 PHE A C 1
ATOM 1521 O O . PHE A 1 191 ? -7.306 -3.573 6.642 1.00 94.56 191 PHE A O 1
ATOM 1528 N N . ARG A 1 192 ? -6.720 -2.765 8.650 1.00 91.12 192 ARG A N 1
ATOM 1529 C CA . ARG A 1 192 ? -5.321 -2.499 8.318 1.00 91.12 192 ARG A CA 1
ATOM 1530 C C . ARG A 1 192 ? -4.606 -3.738 7.787 1.00 91.12 192 ARG A C 1
ATOM 1532 O O . ARG A 1 192 ? -3.882 -3.623 6.808 1.00 91.12 192 ARG A O 1
ATOM 1539 N N . ARG A 1 193 ? -4.865 -4.932 8.331 1.00 90.94 193 ARG A N 1
ATOM 1540 C CA . ARG A 1 193 ? -4.292 -6.183 7.791 1.00 90.94 193 ARG A CA 1
ATOM 1541 C C . ARG A 1 193 ? -4.716 -6.468 6.354 1.00 90.94 193 ARG A C 1
ATOM 1543 O O . ARG A 1 193 ? -3.920 -6.967 5.561 1.00 90.94 193 ARG A O 1
ATOM 1550 N N . VAL A 1 194 ? -5.960 -6.143 6.006 1.00 93.56 194 VAL A N 1
ATOM 1551 C CA . VAL A 1 194 ? -6.456 -6.258 4.627 1.00 93.56 194 VAL A CA 1
ATOM 1552 C C . VAL A 1 194 ? -5.745 -5.251 3.723 1.00 93.56 194 VAL A C 1
ATOM 1554 O O . VAL A 1 194 ? -5.336 -5.607 2.618 1.00 93.56 194 VAL A O 1
ATOM 1557 N N . VAL A 1 195 ? -5.553 -4.018 4.202 1.00 93.56 195 VAL A N 1
ATOM 1558 C CA . VAL A 1 195 ? -4.797 -2.984 3.481 1.00 93.56 195 VAL A CA 1
ATOM 1559 C C . VAL A 1 195 ? -3.350 -3.421 3.254 1.00 93.56 195 VAL A C 1
ATOM 1561 O O . VAL A 1 195 ? -2.882 -3.339 2.122 1.00 93.56 195 VAL A O 1
ATOM 1564 N N . ASP A 1 196 ? -2.668 -3.935 4.282 1.00 91.25 196 ASP A N 1
ATOM 1565 C CA . ASP A 1 196 ? -1.275 -4.387 4.198 1.00 91.25 196 ASP A CA 1
ATOM 1566 C C . ASP A 1 196 ? -1.103 -5.481 3.129 1.00 91.25 196 ASP A C 1
ATOM 1568 O O . ASP A 1 196 ? -0.185 -5.423 2.308 1.00 91.25 196 ASP A O 1
ATOM 1572 N N . LEU A 1 197 ? -2.029 -6.450 3.081 1.00 94.38 197 LEU A N 1
ATOM 1573 C CA . LEU A 1 197 ? -2.050 -7.493 2.053 1.00 94.38 197 LEU A CA 1
ATOM 1574 C C . LEU A 1 197 ? -2.160 -6.904 0.645 1.00 94.38 197 LEU A C 1
ATOM 1576 O O . LEU A 1 197 ? -1.365 -7.249 -0.232 1.00 94.38 197 LEU A O 1
ATOM 1580 N N . ILE A 1 198 ? -3.149 -6.037 0.424 1.00 96.06 198 ILE A N 1
ATOM 1581 C CA . ILE A 1 198 ? -3.405 -5.442 -0.890 1.00 96.06 198 ILE A CA 1
ATOM 1582 C C . ILE A 1 198 ? -2.210 -4.590 -1.323 1.00 96.06 198 ILE A C 1
ATOM 1584 O O . ILE A 1 198 ? -1.746 -4.723 -2.453 1.00 96.06 198 ILE A O 1
ATOM 1588 N N . LEU A 1 199 ? -1.688 -3.754 -0.423 1.00 92.62 199 LEU A N 1
ATOM 1589 C CA . LEU A 1 199 ? -0.592 -2.832 -0.703 1.00 92.62 199 LEU A CA 1
ATOM 1590 C C . LEU A 1 199 ? 0.699 -3.578 -1.063 1.00 92.62 199 LEU A C 1
ATOM 1592 O O . LEU A 1 199 ? 1.359 -3.235 -2.045 1.00 92.62 199 LEU A O 1
ATOM 1596 N N . MET A 1 200 ? 1.041 -4.633 -0.317 1.00 93.25 200 MET A N 1
ATOM 1597 C CA . MET A 1 200 ? 2.231 -5.436 -0.606 1.00 93.25 200 MET A CA 1
ATOM 1598 C C . MET A 1 200 ? 2.108 -6.221 -1.910 1.00 93.25 200 MET A C 1
ATOM 1600 O O . MET A 1 200 ? 3.085 -6.335 -2.659 1.00 93.25 200 MET A O 1
ATOM 1604 N N . CYS A 1 201 ? 0.918 -6.737 -2.219 1.00 96.94 201 CYS A N 1
ATOM 1605 C CA . CYS A 1 201 ? 0.689 -7.444 -3.474 1.00 96.94 201 CYS A CA 1
ATOM 1606 C C . CYS A 1 201 ? 0.678 -6.497 -4.682 1.00 96.94 201 CYS A C 1
ATOM 1608 O O . CYS A 1 201 ? 1.272 -6.828 -5.710 1.00 96.94 201 CYS A O 1
ATOM 1610 N N . ASP A 1 202 ? 0.082 -5.308 -4.560 1.00 96.56 202 ASP A N 1
ATOM 1611 C CA . ASP A 1 202 ? 0.125 -4.256 -5.582 1.00 96.56 202 ASP A CA 1
ATOM 1612 C C . ASP A 1 202 ? 1.573 -3.852 -5.893 1.00 96.56 202 ASP A C 1
ATOM 1614 O O . ASP A 1 202 ? 2.013 -3.945 -7.040 1.00 96.56 202 ASP A O 1
ATOM 1618 N N . PHE A 1 203 ? 2.360 -3.524 -4.864 1.00 94.00 203 PHE A N 1
ATOM 1619 C CA . PHE A 1 203 ? 3.752 -3.120 -5.047 1.00 94.00 203 PHE A CA 1
ATOM 1620 C C . PHE A 1 203 ? 4.621 -4.234 -5.650 1.00 94.00 203 PHE A C 1
ATOM 1622 O O . PHE A 1 203 ? 5.397 -3.998 -6.581 1.00 94.00 203 PHE A O 1
ATOM 1629 N N . THR A 1 204 ? 4.483 -5.465 -5.151 1.00 96.38 204 THR A N 1
ATOM 1630 C CA . THR A 1 204 ? 5.270 -6.610 -5.636 1.00 96.38 204 THR A CA 1
ATOM 1631 C C . THR A 1 204 ? 4.930 -6.938 -7.086 1.00 96.38 204 THR A C 1
ATOM 1633 O O . THR A 1 204 ? 5.829 -7.120 -7.907 1.00 96.38 204 THR A O 1
ATOM 1636 N N . SER A 1 205 ? 3.639 -6.985 -7.424 1.00 97.81 205 SER A N 1
ATOM 1637 C CA . SER A 1 205 ? 3.194 -7.277 -8.789 1.00 97.81 205 SER A CA 1
ATOM 1638 C C . SER A 1 205 ? 3.610 -6.189 -9.780 1.00 97.81 205 SER A C 1
ATOM 1640 O O . SER A 1 205 ? 4.048 -6.525 -10.881 1.00 97.81 205 SER A O 1
ATOM 1642 N N . TYR A 1 206 ? 3.591 -4.915 -9.372 1.00 97.81 206 TYR A N 1
ATOM 1643 C CA . TYR A 1 206 ? 4.137 -3.812 -10.164 1.00 97.81 206 TYR A CA 1
ATOM 1644 C C . TYR A 1 206 ? 5.627 -4.003 -10.466 1.00 97.81 206 TYR A C 1
ATOM 1646 O O . TYR A 1 206 ? 6.040 -3.939 -11.625 1.00 97.81 206 TYR A O 1
ATOM 1654 N N . CYS A 1 207 ? 6.435 -4.280 -9.437 1.00 97.00 207 CYS A N 1
ATOM 1655 C CA . CYS A 1 207 ? 7.875 -4.487 -9.595 1.00 97.00 207 CYS A CA 1
ATOM 1656 C C . CYS A 1 207 ? 8.174 -5.669 -10.525 1.00 97.00 207 CYS A C 1
ATOM 1658 O O . CYS A 1 207 ? 9.004 -5.552 -11.425 1.00 97.00 207 CYS A O 1
ATOM 1660 N N . LEU A 1 208 ? 7.472 -6.793 -10.353 1.00 97.75 208 LEU A N 1
ATOM 1661 C CA . LEU A 1 208 ? 7.628 -7.967 -11.214 1.00 97.75 208 LEU A CA 1
ATOM 1662 C C . LEU A 1 208 ? 7.241 -7.666 -12.665 1.00 97.75 208 LEU A C 1
ATOM 1664 O O . LEU A 1 208 ? 7.959 -8.064 -13.582 1.00 97.75 208 LEU A O 1
ATOM 1668 N N . PHE A 1 209 ? 6.146 -6.936 -12.885 1.00 98.06 209 PHE A N 1
ATOM 1669 C CA . PHE A 1 209 ? 5.751 -6.508 -14.223 1.00 98.06 209 PHE A CA 1
ATOM 1670 C C . PHE A 1 209 ? 6.810 -5.598 -14.861 1.00 98.06 209 PHE A C 1
ATOM 1672 O O . PHE A 1 209 ? 7.197 -5.822 -16.008 1.00 98.06 209 PHE A O 1
ATOM 1679 N N . ALA A 1 210 ? 7.339 -4.627 -14.110 1.00 97.44 210 ALA A N 1
ATOM 1680 C CA . ALA A 1 210 ? 8.391 -3.734 -14.585 1.00 97.44 210 ALA A CA 1
ATOM 1681 C C . ALA A 1 210 ? 9.681 -4.484 -14.953 1.00 97.44 210 ALA A C 1
ATOM 1683 O O . ALA A 1 210 ? 10.269 -4.203 -15.995 1.00 97.44 210 ALA A O 1
ATOM 1684 N N . ILE A 1 211 ? 10.086 -5.472 -14.148 1.00 96.38 211 ILE A N 1
ATOM 1685 C CA . ILE A 1 211 ? 11.254 -6.322 -14.426 1.00 96.38 211 ILE A CA 1
ATOM 1686 C C . ILE A 1 211 ? 11.060 -7.112 -15.725 1.00 96.38 211 ILE A C 1
ATOM 1688 O O . ILE A 1 211 ? 11.970 -7.175 -16.546 1.00 96.38 211 ILE A O 1
ATOM 1692 N N . ILE A 1 212 ? 9.880 -7.700 -15.934 1.00 96.31 212 ILE A N 1
ATOM 1693 C CA . ILE A 1 212 ? 9.591 -8.509 -17.126 1.00 96.31 212 ILE A CA 1
ATOM 1694 C C . ILE A 1 212 ? 9.476 -7.663 -18.401 1.00 96.31 212 ILE A C 1
ATOM 1696 O O . ILE A 1 212 ? 9.835 -8.132 -19.481 1.00 96.31 212 ILE A O 1
ATOM 1700 N N . CYS A 1 213 ? 8.962 -6.440 -18.298 1.00 95.94 213 CYS A N 1
ATOM 1701 C CA . CYS A 1 213 ? 8.828 -5.528 -19.435 1.00 95.94 213 CYS A CA 1
ATOM 1702 C C . CYS A 1 213 ? 10.099 -4.712 -19.707 1.00 95.94 213 CYS A C 1
ATOM 1704 O O . CYS A 1 213 ? 10.201 -4.094 -20.767 1.00 95.94 213 CYS A O 1
ATOM 1706 N N . GLY A 1 214 ? 11.046 -4.703 -18.767 1.00 94.06 214 GLY A N 1
ATOM 1707 C CA . GLY A 1 214 ? 12.281 -3.944 -18.860 1.00 94.06 214 GLY A CA 1
ATOM 1708 C C . GLY A 1 214 ? 13.183 -4.420 -19.995 1.00 94.06 214 GLY A C 1
ATOM 1709 O O . GLY A 1 214 ? 13.424 -5.616 -20.154 1.00 94.06 214 GLY A O 1
ATOM 1710 N N . HIS A 1 215 ? 13.716 -3.480 -20.773 1.00 93.31 215 HIS A N 1
ATOM 1711 C CA . HIS A 1 215 ? 14.707 -3.777 -21.804 1.00 93.31 215 HIS A CA 1
ATOM 1712 C C . HIS A 1 215 ? 15.704 -2.627 -21.989 1.00 93.31 215 HIS A C 1
ATOM 1714 O O . HIS A 1 215 ? 15.529 -1.524 -21.475 1.00 93.31 215 HIS A O 1
ATOM 1720 N N . VAL A 1 216 ? 16.770 -2.885 -22.748 1.00 92.25 216 VAL A N 1
ATOM 1721 C CA . VAL A 1 216 ? 17.710 -1.849 -23.196 1.00 92.25 216 VAL A CA 1
ATOM 1722 C C . VAL A 1 216 ? 17.296 -1.407 -24.605 1.00 92.25 216 VAL A C 1
ATOM 1724 O O . VAL A 1 216 ? 17.103 -2.272 -25.464 1.00 92.25 216 VAL A O 1
ATOM 1727 N N . PRO A 1 217 ? 17.076 -0.106 -24.867 1.00 92.00 217 PRO A N 1
ATOM 1728 C CA . PRO A 1 217 ? 16.772 0.388 -26.208 1.00 92.00 217 PRO A CA 1
ATOM 1729 C C . PRO A 1 217 ? 17.884 0.075 -27.219 1.00 92.00 217 PRO A C 1
ATOM 1731 O O . PRO A 1 217 ? 19.071 0.084 -26.890 1.00 92.00 217 PRO A O 1
ATOM 1734 N N . GLN A 1 218 ? 17.506 -0.184 -28.474 1.00 90.19 218 GLN A N 1
ATOM 1735 C CA . GLN A 1 218 ? 18.475 -0.434 -29.543 1.00 90.19 218 GLN A CA 1
ATOM 1736 C C . GLN A 1 218 ? 19.301 0.828 -29.823 1.00 90.19 218 GLN A C 1
ATOM 1738 O O . GLN A 1 218 ? 18.747 1.919 -29.936 1.00 90.19 218 GLN A O 1
ATOM 1743 N N . ASN A 1 219 ? 20.619 0.665 -29.970 1.00 90.88 219 ASN A N 1
ATOM 1744 C CA . ASN A 1 219 ? 21.576 1.748 -30.231 1.00 90.88 219 ASN A CA 1
ATOM 1745 C C . ASN A 1 219 ? 21.640 2.832 -29.134 1.00 90.88 219 ASN A C 1
ATOM 1747 O O . ASN A 1 219 ? 22.054 3.960 -29.404 1.00 90.88 219 ASN A O 1
ATOM 1751 N N . GLU A 1 220 ? 21.252 2.509 -27.895 1.00 92.81 220 GLU A N 1
ATOM 1752 C CA . GLU A 1 220 ? 21.425 3.418 -26.758 1.00 92.81 220 GLU A CA 1
ATOM 1753 C C . GLU A 1 220 ? 22.920 3.657 -26.488 1.00 92.81 220 GLU A C 1
ATOM 1755 O O . GLU A 1 220 ? 23.696 2.719 -26.294 1.00 92.81 220 GLU A O 1
ATOM 1760 N N . SER A 1 221 ? 23.338 4.927 -26.473 1.00 94.62 221 SER A N 1
ATOM 1761 C CA . SER A 1 221 ? 24.701 5.287 -26.079 1.00 94.62 221 SER A CA 1
ATOM 1762 C C . SER A 1 221 ? 24.887 5.102 -24.573 1.00 94.62 221 SER A C 1
ATOM 1764 O O . SER A 1 221 ? 23.952 5.273 -23.790 1.00 94.62 221 SER A O 1
ATOM 1766 N N . LEU A 1 222 ? 26.115 4.817 -24.135 1.00 93.69 222 LEU A N 1
ATOM 1767 C CA . LEU A 1 222 ? 26.414 4.627 -22.711 1.00 93.69 222 LEU A CA 1
ATOM 1768 C C . LEU A 1 222 ? 26.019 5.848 -21.860 1.00 93.69 222 LEU A C 1
ATOM 1770 O O . LEU A 1 222 ? 25.499 5.690 -20.760 1.00 93.69 222 LEU A O 1
ATOM 1774 N N . ILE A 1 223 ? 26.198 7.062 -22.388 1.00 95.69 223 ILE A N 1
ATOM 1775 C CA . ILE A 1 223 ? 25.803 8.307 -21.712 1.00 95.69 223 ILE A CA 1
ATOM 1776 C C . ILE A 1 223 ? 24.279 8.385 -21.562 1.00 95.69 223 ILE A C 1
ATOM 1778 O O . ILE A 1 223 ? 23.793 8.724 -20.484 1.00 95.69 223 ILE A O 1
ATOM 1782 N N . ALA A 1 224 ? 23.524 8.046 -22.612 1.00 93.50 224 ALA A N 1
ATOM 1783 C CA . ALA A 1 224 ? 22.064 8.034 -22.559 1.00 93.50 224 ALA A CA 1
ATOM 1784 C C . ALA A 1 224 ? 21.548 6.992 -21.554 1.00 93.50 224 ALA A C 1
ATOM 1786 O O . ALA A 1 224 ? 20.703 7.318 -20.721 1.00 93.50 224 ALA A O 1
ATOM 1787 N N . GLY A 1 225 ? 22.127 5.786 -21.556 1.00 94.12 225 GLY A N 1
ATOM 1788 C CA . GLY A 1 225 ? 21.796 4.737 -20.591 1.00 94.12 225 GLY A CA 1
ATOM 1789 C C . GLY A 1 225 ? 22.083 5.154 -19.146 1.00 94.12 225 GLY A C 1
ATOM 1790 O O . GLY A 1 225 ? 21.208 5.037 -18.287 1.00 94.12 225 GLY A O 1
ATOM 1791 N N . LEU A 1 226 ? 23.268 5.713 -18.871 1.00 96.06 226 LEU A N 1
ATOM 1792 C CA . LEU A 1 226 ? 23.614 6.226 -17.539 1.00 96.06 226 LEU A CA 1
ATOM 1793 C C . LEU A 1 226 ? 22.680 7.356 -17.099 1.00 96.06 226 LEU A C 1
ATOM 1795 O O . LEU A 1 226 ? 22.213 7.345 -15.963 1.00 96.06 226 LEU A O 1
ATOM 1799 N N . GLY A 1 227 ? 22.367 8.299 -17.991 1.00 96.50 227 GLY A N 1
ATOM 1800 C CA . GLY A 1 227 ? 21.440 9.393 -17.703 1.00 96.50 227 GLY A CA 1
ATOM 1801 C C . GLY A 1 227 ? 20.031 8.895 -17.377 1.00 96.50 227 GLY A C 1
ATOM 1802 O O . GLY A 1 227 ? 19.425 9.347 -16.406 1.00 96.50 227 GLY A O 1
ATOM 1803 N N . ARG A 1 228 ? 19.532 7.913 -18.135 1.00 95.62 228 ARG A N 1
ATOM 1804 C CA . ARG A 1 228 ? 18.219 7.291 -17.925 1.00 95.62 228 ARG A CA 1
ATOM 1805 C C . ARG A 1 228 ? 18.123 6.600 -16.565 1.00 95.62 228 ARG A C 1
ATOM 1807 O O . ARG A 1 228 ? 17.164 6.823 -15.827 1.00 95.62 228 ARG A O 1
ATOM 1814 N N . TRP A 1 229 ? 19.128 5.801 -16.209 1.00 96.12 229 TRP A N 1
ATOM 1815 C CA . TRP A 1 229 ? 19.190 5.147 -14.900 1.00 96.12 229 TRP A CA 1
ATOM 1816 C C . TRP A 1 229 ? 19.363 6.149 -13.759 1.00 96.12 229 TRP A C 1
ATOM 1818 O O . TRP A 1 229 ? 18.648 6.045 -12.765 1.00 96.12 229 TRP A O 1
ATOM 1828 N N . ALA A 1 230 ? 20.246 7.141 -13.905 1.00 97.25 230 ALA A N 1
ATOM 1829 C CA . ALA A 1 230 ? 20.446 8.183 -12.902 1.00 97.25 230 ALA A CA 1
ATOM 1830 C C . ALA A 1 230 ? 19.142 8.941 -12.620 1.00 97.25 230 ALA A C 1
ATOM 1832 O O . ALA A 1 230 ? 18.738 9.046 -11.466 1.00 97.25 230 ALA A O 1
ATOM 1833 N N . LEU A 1 231 ? 18.435 9.378 -13.667 1.00 96.19 231 LEU A N 1
ATOM 1834 C CA . LEU A 1 231 ? 17.152 10.069 -13.537 1.00 96.19 231 LEU A CA 1
ATOM 1835 C C . LEU A 1 231 ? 16.096 9.198 -12.843 1.00 96.19 231 LEU A C 1
ATOM 1837 O O . LEU A 1 231 ? 15.411 9.661 -11.929 1.00 96.19 231 LEU A O 1
ATOM 1841 N N . GLY A 1 232 ? 15.981 7.929 -13.241 1.00 95.88 232 GLY A N 1
ATOM 1842 C CA . GLY A 1 232 ? 15.034 7.006 -12.623 1.00 95.88 232 GLY A CA 1
ATOM 1843 C C . GLY A 1 232 ? 15.330 6.740 -11.145 1.00 95.88 232 GLY A C 1
ATOM 1844 O O . GLY A 1 232 ? 14.419 6.793 -10.318 1.00 95.88 232 GLY A O 1
ATOM 1845 N N . ILE A 1 233 ? 16.604 6.549 -10.787 1.00 95.88 233 ILE A N 1
ATOM 1846 C CA . ILE A 1 233 ? 17.047 6.389 -9.395 1.00 95.88 233 ILE A CA 1
ATOM 1847 C C . ILE A 1 233 ? 16.761 7.659 -8.588 1.00 95.88 233 ILE A C 1
ATOM 1849 O O . ILE A 1 233 ? 16.263 7.561 -7.468 1.00 95.88 233 ILE A O 1
ATOM 1853 N N . THR A 1 234 ? 17.006 8.847 -9.148 1.00 95.44 234 THR A N 1
ATOM 1854 C CA . THR A 1 234 ? 16.662 10.119 -8.497 1.00 95.44 234 THR A CA 1
ATOM 1855 C C . THR A 1 234 ? 15.166 10.204 -8.199 1.00 95.44 234 THR A C 1
ATOM 1857 O O . THR A 1 234 ? 14.789 10.560 -7.084 1.00 95.44 234 THR A O 1
ATOM 1860 N N . PHE A 1 235 ? 14.302 9.822 -9.143 1.00 94.69 235 PHE A N 1
ATOM 1861 C CA . PHE A 1 235 ? 12.851 9.816 -8.926 1.00 94.69 235 PHE A CA 1
ATOM 1862 C C . PHE A 1 235 ? 12.436 8.828 -7.832 1.00 94.69 235 PHE A C 1
ATOM 1864 O O . PHE A 1 235 ? 11.621 9.172 -6.977 1.00 94.69 235 PHE A O 1
ATOM 1871 N N . ILE A 1 236 ? 13.023 7.631 -7.793 1.00 92.19 236 ILE A N 1
ATOM 1872 C CA . ILE A 1 236 ? 12.789 6.675 -6.699 1.00 92.19 236 ILE A CA 1
ATOM 1873 C C . ILE A 1 236 ? 13.280 7.249 -5.359 1.00 92.19 236 ILE A C 1
ATOM 1875 O O . ILE A 1 236 ? 12.577 7.141 -4.358 1.00 92.19 236 ILE A O 1
ATOM 1879 N N . GLY A 1 237 ? 14.439 7.907 -5.325 1.00 90.94 237 GLY A N 1
ATOM 1880 C CA . GLY A 1 237 ? 14.971 8.546 -4.118 1.00 90.94 237 GLY A CA 1
ATOM 1881 C C . GLY A 1 237 ? 14.043 9.633 -3.570 1.00 90.94 237 GLY A C 1
ATOM 1882 O O . GLY A 1 237 ? 13.711 9.616 -2.386 1.00 90.94 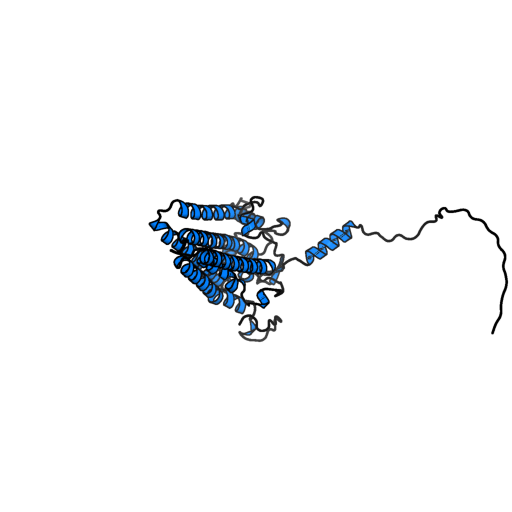237 GLY A O 1
ATOM 1883 N N . ILE A 1 238 ? 13.554 10.524 -4.438 1.00 88.25 238 ILE A N 1
ATOM 1884 C CA . ILE A 1 238 ? 12.567 11.555 -4.081 1.00 88.25 238 ILE A CA 1
ATOM 1885 C C . ILE A 1 238 ? 11.270 10.906 -3.580 1.00 88.25 238 ILE A C 1
ATOM 1887 O O . ILE A 1 238 ? 10.699 11.349 -2.584 1.00 88.25 238 ILE A O 1
ATOM 1891 N N . ASN A 1 239 ? 10.825 9.825 -4.228 1.00 87.81 239 ASN A N 1
ATOM 1892 C CA . ASN A 1 239 ? 9.643 9.072 -3.820 1.00 87.81 239 ASN A CA 1
ATOM 1893 C C . ASN A 1 239 ? 9.763 8.513 -2.397 1.00 87.81 239 ASN A C 1
ATOM 1895 O O . ASN A 1 239 ? 8.848 8.666 -1.589 1.00 87.81 239 ASN A O 1
ATOM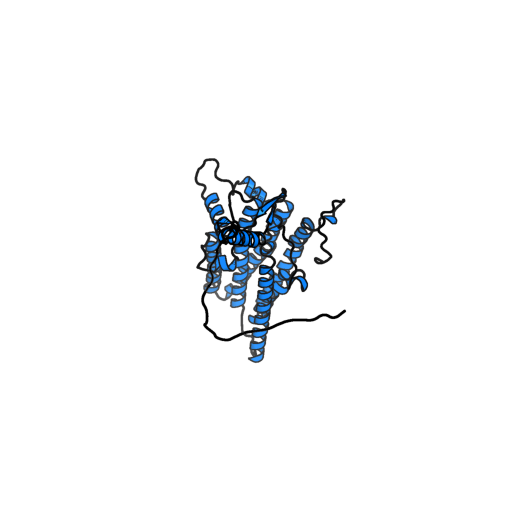 1899 N N . LEU A 1 240 ? 10.891 7.864 -2.100 1.00 85.00 240 LEU A N 1
ATOM 1900 C CA . LEU A 1 240 ? 11.171 7.292 -0.787 1.00 85.00 240 LEU A CA 1
ATOM 1901 C C . LEU A 1 240 ? 11.302 8.385 0.268 1.00 85.00 240 LEU A C 1
ATOM 1903 O O . LEU A 1 240 ? 10.730 8.252 1.345 1.00 85.00 240 LEU A O 1
ATOM 1907 N N . TRP A 1 241 ? 11.991 9.48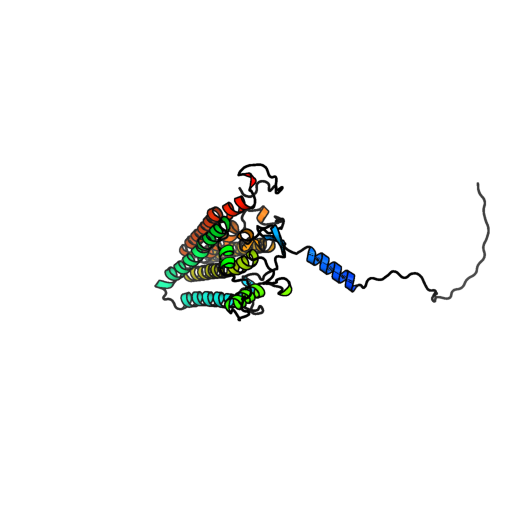2 -0.048 1.00 84.00 241 TRP A N 1
ATOM 1908 C CA . TRP A 1 241 ? 12.098 10.623 0.854 1.00 84.00 241 TRP A CA 1
ATOM 1909 C C . TRP A 1 241 ? 10.720 11.198 1.206 1.00 84.00 241 TRP A C 1
ATOM 1911 O O . TRP A 1 241 ? 10.428 11.386 2.387 1.00 84.00 241 TRP A O 1
ATOM 1921 N N . ALA A 1 242 ? 9.846 11.397 0.215 1.00 77.50 242 ALA A N 1
ATOM 1922 C CA . ALA A 1 242 ? 8.489 11.892 0.436 1.00 77.50 242 ALA A CA 1
ATOM 1923 C C . ALA A 1 242 ? 7.666 10.948 1.325 1.00 77.50 242 ALA A C 1
ATOM 1925 O O . ALA A 1 242 ? 7.017 11.397 2.268 1.00 77.50 242 ALA A O 1
ATOM 1926 N N . LYS A 1 243 ? 7.745 9.634 1.074 1.00 76.31 243 LYS A N 1
ATOM 1927 C CA . LYS A 1 243 ? 7.048 8.612 1.872 1.00 76.31 243 LYS A CA 1
ATOM 1928 C C . LYS A 1 243 ? 7.566 8.531 3.305 1.00 76.31 243 LYS A C 1
ATOM 1930 O O . LYS A 1 243 ? 6.767 8.500 4.231 1.00 76.31 243 LYS A O 1
ATOM 1935 N N . LEU A 1 244 ? 8.885 8.531 3.499 1.00 76.31 244 LEU A N 1
ATOM 1936 C CA . LEU A 1 244 ? 9.495 8.501 4.832 1.00 76.31 244 LEU A CA 1
ATOM 1937 C C . LEU A 1 244 ? 9.199 9.779 5.618 1.00 76.31 244 LEU A C 1
ATOM 1939 O O . LEU A 1 244 ? 8.978 9.713 6.823 1.00 76.31 244 LEU A O 1
ATOM 1943 N N . SER A 1 245 ? 9.163 10.926 4.940 1.00 69.81 245 SER A N 1
ATOM 1944 C CA . SER A 1 245 ? 8.783 12.201 5.553 1.00 69.81 245 SER A CA 1
ATOM 1945 C C . SER A 1 245 ? 7.322 12.168 5.999 1.00 69.81 245 SER A C 1
ATOM 1947 O O . SER A 1 245 ? 7.036 12.490 7.144 1.00 69.81 245 SER A O 1
ATOM 1949 N N . ALA A 1 246 ? 6.411 11.675 5.153 1.00 67.69 246 ALA A N 1
ATOM 1950 C CA . ALA A 1 246 ? 5.004 11.515 5.516 1.00 67.69 246 ALA A CA 1
ATOM 1951 C C . ALA A 1 246 ? 4.794 10.506 6.658 1.00 67.69 246 ALA A C 1
ATOM 1953 O O . ALA A 1 246 ? 4.008 10.766 7.563 1.00 67.69 246 ALA A O 1
ATOM 1954 N N . HIS A 1 247 ? 5.521 9.385 6.658 1.00 67.00 247 HIS A N 1
ATOM 1955 C CA . HIS A 1 247 ? 5.401 8.359 7.696 1.00 67.00 247 HIS A CA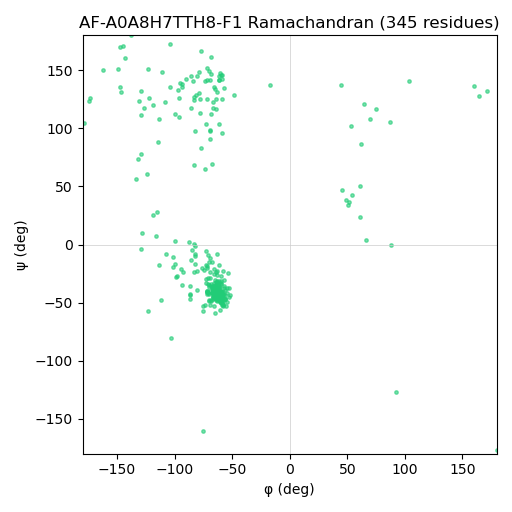 1
ATOM 1956 C C . HIS A 1 247 ? 5.864 8.846 9.076 1.00 67.00 247 HIS A C 1
ATOM 1958 O O . HIS A 1 247 ? 5.290 8.446 10.081 1.00 67.00 247 HIS A O 1
ATOM 1964 N N . ARG A 1 248 ? 6.866 9.735 9.137 1.00 65.12 248 ARG A N 1
ATOM 1965 C CA . ARG A 1 248 ? 7.317 10.347 10.400 1.00 65.12 248 ARG A CA 1
ATOM 1966 C C . ARG A 1 248 ? 6.296 11.315 10.996 1.00 65.12 248 ARG A C 1
ATOM 1968 O O . ARG A 1 248 ? 6.283 11.476 12.210 1.00 65.12 248 ARG A O 1
ATOM 1975 N N . THR A 1 249 ? 5.479 11.951 10.159 1.00 56.19 249 THR A N 1
ATOM 1976 C CA . THR A 1 249 ? 4.529 12.990 10.587 1.00 56.19 249 THR A CA 1
ATOM 1977 C C . THR A 1 249 ? 3.107 12.450 10.770 1.00 56.19 249 THR A C 1
ATOM 1979 O O . THR A 1 249 ? 2.362 12.985 11.580 1.00 56.19 249 THR A O 1
ATOM 1982 N N . LEU A 1 250 ? 2.711 11.392 10.046 1.00 56.06 250 LEU A N 1
ATOM 1983 C CA . LEU A 1 250 ? 1.324 10.907 9.970 1.00 56.06 250 LEU A CA 1
ATOM 1984 C C . LEU A 1 250 ? 1.198 9.382 10.129 1.00 56.06 250 LEU A C 1
ATOM 1986 O O . LEU A 1 250 ? 0.616 8.702 9.278 1.00 56.06 250 LEU A O 1
ATOM 1990 N N . THR A 1 251 ? 1.709 8.829 11.229 1.00 59.09 251 THR A N 1
ATOM 1991 C CA . THR A 1 251 ? 1.725 7.375 11.485 1.00 59.09 251 THR A CA 1
ATOM 1992 C C . THR A 1 251 ? 0.344 6.721 11.354 1.00 59.09 251 THR A C 1
ATOM 1994 O O . THR A 1 251 ? 0.224 5.617 10.830 1.00 59.09 251 THR A O 1
ATOM 1997 N N . TYR A 1 252 ? -0.716 7.412 11.781 1.00 56.78 252 TYR A N 1
ATOM 1998 C CA . TYR A 1 252 ? -2.062 6.840 11.857 1.00 56.78 252 TYR A CA 1
ATOM 1999 C C . TYR A 1 252 ? -2.970 7.172 10.663 1.00 56.78 252 TYR A C 1
ATOM 2001 O O . TYR A 1 252 ? -3.858 6.385 10.329 1.00 56.78 252 TYR A O 1
ATOM 2009 N N . ALA A 1 253 ? -2.740 8.300 9.981 1.00 55.72 253 ALA A N 1
ATOM 2010 C CA . ALA A 1 253 ? -3.508 8.664 8.786 1.00 55.72 253 ALA A CA 1
ATOM 2011 C C . ALA A 1 253 ? -3.152 7.776 7.578 1.00 55.72 253 ALA A C 1
ATOM 2013 O O . ALA A 1 253 ? -3.955 7.630 6.661 1.00 55.72 253 ALA A O 1
ATOM 2014 N N . TRP A 1 254 ? -1.982 7.122 7.600 1.00 62.75 254 TRP A N 1
ATOM 2015 C CA . TRP A 1 254 ? -1.511 6.249 6.519 1.00 62.75 254 TRP A CA 1
ATOM 2016 C C . TRP A 1 254 ? -2.474 5.096 6.180 1.00 62.75 254 TRP A C 1
ATOM 2018 O O .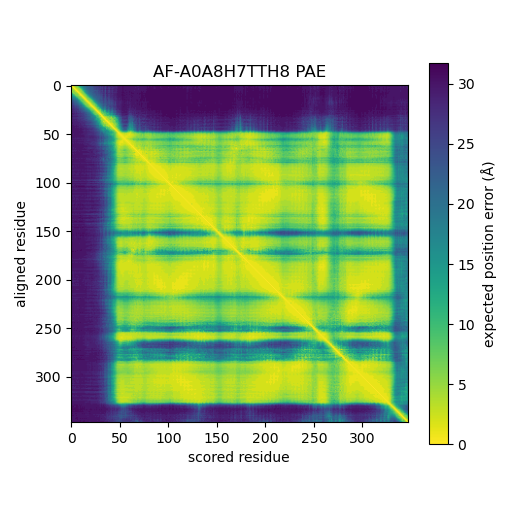 TRP A 1 254 ? -2.549 4.669 5.029 1.00 62.75 254 TRP A O 1
ATOM 2028 N N . HIS A 1 255 ? -3.227 4.598 7.165 1.00 76.19 255 HIS A N 1
ATOM 2029 C CA . HIS A 1 255 ? -4.188 3.501 6.993 1.00 76.19 255 HIS A CA 1
ATOM 2030 C C . HIS A 1 255 ? -5.639 3.938 7.241 1.00 76.19 255 HIS A C 1
ATOM 2032 O O . HIS A 1 255 ? -6.454 3.113 7.658 1.00 76.19 255 HIS A O 1
ATOM 2038 N N . TRP A 1 256 ? -5.969 5.215 7.010 1.00 88.38 256 TRP A N 1
ATOM 2039 C CA . TRP A 1 256 ? -7.345 5.742 7.069 1.00 88.38 256 TRP A CA 1
ATOM 2040 C C . TRP A 1 256 ? -8.071 5.455 8.400 1.00 88.38 256 TRP A C 1
ATOM 2042 O O . TRP A 1 256 ? -9.229 5.027 8.427 1.00 88.38 256 TRP A O 1
ATOM 2052 N N . ALA A 1 257 ? -7.367 5.627 9.526 1.00 87.75 257 ALA A N 1
ATOM 2053 C CA . ALA A 1 257 ? -7.919 5.397 10.866 1.00 87.75 257 ALA A CA 1
ATOM 2054 C C . ALA A 1 257 ? -9.108 6.316 11.201 1.00 87.75 257 ALA A C 1
ATOM 2056 O O . ALA A 1 257 ? -10.048 5.895 11.879 1.00 87.75 257 ALA A O 1
ATOM 2057 N N . ASP A 1 258 ? -9.102 7.530 10.652 1.00 87.00 258 ASP A N 1
ATOM 2058 C CA . ASP A 1 258 ? -10.141 8.561 10.754 1.00 87.00 258 ASP A CA 1
ATOM 2059 C C . ASP A 1 258 ? -11.527 8.109 10.256 1.00 87.00 258 ASP A C 1
ATOM 2061 O O . ASP A 1 258 ? -12.557 8.575 10.751 1.00 87.00 258 ASP A O 1
ATOM 2065 N N . PHE A 1 259 ? -11.588 7.094 9.388 1.00 90.81 259 PHE A N 1
ATOM 2066 C CA . PHE A 1 259 ? -12.845 6.448 8.993 1.00 90.81 259 PHE A CA 1
ATOM 2067 C C . PHE A 1 259 ? -13.495 5.613 10.113 1.00 90.81 259 PHE A C 1
ATOM 2069 O O . PHE A 1 259 ? -14.670 5.233 10.011 1.00 90.81 259 PHE A O 1
ATOM 2076 N N . PHE A 1 260 ? -12.756 5.294 11.176 1.00 92.25 260 PHE A N 1
ATOM 2077 C CA . PHE A 1 260 ? -13.217 4.482 12.303 1.00 92.25 260 PHE A CA 1
ATOM 2078 C C . PHE A 1 260 ? -13.330 5.298 13.590 1.00 92.25 260 PHE A C 1
ATOM 2080 O O . PHE A 1 260 ? -14.355 5.218 14.273 1.00 92.25 260 PHE A O 1
ATOM 2087 N N . TYR A 1 261 ? -12.306 6.084 13.914 1.00 89.19 261 TYR A N 1
ATOM 2088 C CA . TYR A 1 261 ? -12.235 6.931 15.102 1.00 89.19 261 TYR A CA 1
ATOM 2089 C C . TYR A 1 261 ? -11.394 8.176 14.804 1.00 89.19 261 TYR A C 1
ATOM 2091 O O . TYR A 1 261 ? -10.493 8.137 13.979 1.00 89.19 261 TYR A O 1
ATOM 2099 N N . LEU A 1 262 ? -11.676 9.286 15.482 1.00 86.38 262 LEU A N 1
ATOM 2100 C CA . LEU A 1 262 ? -10.910 10.521 15.325 1.00 86.38 262 LEU A CA 1
ATOM 2101 C C . LEU A 1 262 ? -9.606 10.434 16.105 1.00 86.38 262 LEU A C 1
ATOM 2103 O O . LEU A 1 262 ? -9.556 9.796 17.152 1.00 86.38 262 LEU A O 1
ATOM 2107 N N . ILE A 1 263 ? -8.563 11.092 15.622 1.00 76.81 263 ILE A N 1
ATOM 2108 C CA . ILE A 1 263 ? -7.290 11.192 16.332 1.00 76.81 263 ILE A CA 1
ATOM 2109 C C . ILE A 1 263 ? -7.159 12.620 16.832 1.00 76.81 263 ILE A C 1
ATOM 2111 O O . ILE A 1 263 ? -7.228 13.563 16.048 1.00 76.81 263 ILE A O 1
ATOM 2115 N N . ASP A 1 264 ? -6.997 12.761 18.144 1.00 67.38 264 ASP A N 1
ATOM 2116 C CA . ASP A 1 264 ? -6.803 14.037 18.820 1.00 67.38 264 ASP A CA 1
ATOM 2117 C C . ASP A 1 264 ? -5.308 14.404 18.733 1.00 67.38 264 ASP A C 1
ATOM 2119 O O . ASP A 1 264 ? -4.579 14.362 19.724 1.00 67.38 264 ASP A O 1
ATOM 2123 N N . GLN A 1 265 ? -4.836 14.705 17.520 1.00 60.28 265 GLN A N 1
ATOM 2124 C CA . GLN A 1 265 ? -3.521 15.301 17.284 1.00 60.28 265 GLN A CA 1
ATOM 2125 C C . GLN A 1 265 ? -3.636 16.527 16.386 1.00 60.28 265 GLN A C 1
ATOM 2127 O O . GLN A 1 265 ? -4.250 16.475 15.321 1.00 60.28 265 GLN A O 1
ATOM 2132 N N . ASP A 1 266 ? -2.994 17.614 16.810 1.00 47.62 266 ASP A N 1
ATOM 2133 C CA . ASP A 1 266 ? -2.699 18.731 15.926 1.00 47.62 266 ASP A CA 1
ATOM 2134 C C . ASP A 1 266 ? -1.650 18.248 14.920 1.00 47.62 266 ASP A C 1
ATOM 2136 O O . ASP A 1 266 ? -0.518 17.936 15.294 1.00 47.62 266 ASP A O 1
ATOM 2140 N N . LEU A 1 267 ? -2.025 18.143 13.642 1.00 52.38 267 LEU A N 1
ATOM 2141 C CA . LEU A 1 267 ? -1.056 17.905 12.577 1.00 52.38 267 LEU A CA 1
ATOM 2142 C C . LEU A 1 267 ? -0.078 19.088 12.564 1.00 52.38 267 LEU A C 1
ATOM 2144 O O . LEU A 1 267 ? -0.407 20.172 12.082 1.00 52.38 267 LEU A O 1
ATOM 2148 N N . THR A 1 268 ? 1.132 18.892 13.085 1.00 42.56 268 THR A N 1
ATOM 2149 C CA . THR A 1 268 ? 2.246 19.806 12.835 1.00 42.56 268 THR A CA 1
ATOM 2150 C C . THR A 1 268 ? 2.629 19.641 11.370 1.00 42.56 268 THR A C 1
ATOM 2152 O O . THR A 1 268 ? 3.286 18.667 10.990 1.00 42.56 268 THR A O 1
ATOM 2155 N N . PHE A 1 269 ? 2.141 20.545 10.523 1.00 47.38 269 PHE A N 1
ATOM 2156 C CA . PHE A 1 269 ? 2.458 20.594 9.098 1.00 47.38 269 PHE A CA 1
ATOM 2157 C C . PHE A 1 269 ? 3.889 21.108 8.886 1.00 47.38 269 PHE A C 1
ATOM 2159 O O . PHE A 1 269 ? 4.088 22.167 8.310 1.00 47.38 269 PHE A O 1
ATOM 2166 N N . ASP A 1 270 ? 4.881 20.350 9.348 1.00 48.69 270 ASP A N 1
ATOM 2167 C CA . ASP A 1 270 ? 6.293 20.653 9.128 1.00 48.69 270 ASP A CA 1
ATOM 2168 C C . ASP A 1 270 ? 6.822 19.846 7.924 1.00 48.69 270 ASP A C 1
ATOM 2170 O O . ASP A 1 270 ? 6.616 18.630 7.812 1.00 48.69 270 ASP A O 1
ATOM 2174 N N . GLY A 1 271 ? 7.537 20.504 7.004 1.00 59.75 271 GLY A N 1
ATOM 2175 C CA . GLY A 1 271 ? 8.258 19.853 5.903 1.00 59.75 271 GLY A CA 1
ATOM 2176 C C . GLY A 1 271 ? 7.472 19.721 4.590 1.00 59.75 271 GLY A C 1
ATOM 2177 O O . GLY A 1 271 ? 7.000 20.702 4.032 1.00 59.75 271 GLY A O 1
ATOM 2178 N N . ILE A 1 272 ? 7.378 18.510 4.019 1.00 52.25 272 ILE A N 1
ATOM 2179 C CA . ILE A 1 272 ? 6.873 18.303 2.641 1.00 52.25 272 ILE A CA 1
ATOM 2180 C C . ILE A 1 272 ? 5.405 18.723 2.437 1.00 52.25 272 ILE A C 1
ATOM 2182 O O . ILE A 1 272 ? 5.008 19.038 1.316 1.00 52.25 272 ILE A O 1
ATOM 2186 N N . PHE A 1 273 ? 4.617 18.765 3.513 1.00 51.31 273 PHE A N 1
ATOM 2187 C CA . PHE A 1 273 ? 3.233 19.238 3.482 1.00 51.31 273 PHE A CA 1
ATOM 2188 C C . PHE A 1 273 ? 3.118 20.762 3.309 1.00 51.31 273 PHE A C 1
ATOM 2190 O O . PHE A 1 273 ? 2.073 21.229 2.871 1.00 51.31 273 PHE A O 1
ATOM 2197 N N . GLU A 1 274 ? 4.185 21.531 3.566 1.00 56.34 274 GLU A N 1
ATOM 2198 C CA . GLU A 1 274 ? 4.248 22.956 3.202 1.00 56.34 274 GLU A CA 1
ATOM 2199 C C . GLU A 1 274 ? 4.419 23.147 1.688 1.00 56.34 274 GLU A C 1
ATOM 2201 O O . GLU A 1 274 ? 3.990 24.150 1.122 1.00 56.34 274 GLU A O 1
ATOM 2206 N N . LEU A 1 275 ? 5.064 22.181 1.025 1.00 55.03 275 LEU A N 1
ATOM 2207 C CA . LEU A 1 275 ? 5.396 22.257 -0.396 1.00 55.03 275 LEU A CA 1
ATOM 2208 C C . LEU A 1 275 ? 4.258 21.752 -1.285 1.00 55.03 275 LEU A C 1
ATOM 2210 O O . LEU A 1 275 ? 4.079 22.265 -2.389 1.00 55.03 275 LEU A O 1
ATOM 2214 N N . VAL A 1 276 ? 3.517 20.729 -0.842 1.00 55.16 276 VAL A N 1
ATOM 2215 C CA . VAL A 1 276 ? 2.412 20.144 -1.609 1.00 55.16 276 VAL A CA 1
ATOM 2216 C C . VAL A 1 276 ? 1.304 19.659 -0.663 1.00 55.16 276 VAL A C 1
ATOM 2218 O O . VAL A 1 276 ? 1.612 18.892 0.246 1.00 55.16 276 VAL A O 1
ATOM 2221 N N . PRO A 1 277 ? 0.021 20.001 -0.901 1.00 52.41 277 PRO A N 1
ATOM 2222 C CA . PRO A 1 277 ? -1.093 19.628 -0.016 1.00 52.41 277 PRO A CA 1
ATOM 2223 C C . PRO A 1 277 ? -1.318 18.108 0.103 1.00 52.41 277 PRO A C 1
ATOM 2225 O O . PRO A 1 277 ? -1.775 17.622 1.132 1.00 52.41 277 PRO A O 1
ATOM 2228 N N . HIS A 1 278 ? -0.925 17.321 -0.908 1.00 59.53 278 HIS A N 1
ATOM 2229 C CA . HIS A 1 278 ? -1.004 15.854 -0.884 1.00 59.53 278 HIS A CA 1
ATOM 2230 C C . HIS A 1 278 ? 0.319 15.215 -1.333 1.00 59.53 278 HIS A C 1
ATOM 2232 O O . HIS A 1 278 ? 0.409 14.680 -2.447 1.00 59.53 278 HIS A O 1
ATOM 2238 N N . PRO A 1 279 ? 1.373 15.240 -0.501 1.00 56.81 279 PRO A N 1
ATOM 2239 C CA . PRO A 1 279 ? 2.699 14.760 -0.892 1.00 56.81 279 PRO A CA 1
ATOM 2240 C C . PRO A 1 279 ? 2.696 13.248 -1.177 1.00 56.81 279 PRO A C 1
ATOM 2242 O O . PRO A 1 279 ? 3.406 12.778 -2.066 1.00 56.81 279 PRO A O 1
ATOM 2245 N N . MET A 1 280 ? 1.818 12.503 -0.495 1.00 63.00 280 MET A N 1
ATOM 2246 C CA . MET A 1 280 ? 1.546 11.074 -0.699 1.00 63.00 280 MET A CA 1
ATOM 2247 C C . MET A 1 280 ? 1.011 10.741 -2.099 1.00 63.00 280 MET A C 1
ATOM 2249 O O . MET A 1 280 ? 1.405 9.737 -2.690 1.00 63.00 280 MET A O 1
ATOM 2253 N N . TYR A 1 281 ? 0.134 11.585 -2.646 1.00 64.69 281 TYR A N 1
ATOM 2254 C CA . TYR A 1 281 ? -0.587 11.305 -3.894 1.00 64.69 281 TYR A CA 1
ATOM 2255 C C . TYR A 1 281 ? -0.009 12.014 -5.114 1.00 64.69 281 TYR A C 1
ATOM 2257 O O . TYR A 1 281 ? -0.355 11.668 -6.233 1.00 64.69 281 TYR A O 1
ATOM 2265 N N . SER A 1 282 ? 0.912 12.953 -4.902 1.00 68.00 282 SER A N 1
ATOM 2266 C CA . SER A 1 282 ? 1.649 13.650 -5.956 1.00 68.00 282 SER A CA 1
ATOM 2267 C C . SER A 1 282 ? 3.080 13.106 -6.073 1.00 68.00 282 SER A C 1
ATOM 2269 O O . SER A 1 282 ? 3.376 12.235 -6.894 1.00 68.00 282 SER A O 1
ATOM 2271 N N . ILE A 1 283 ? 3.978 13.557 -5.196 1.00 68.69 283 ILE A N 1
ATOM 2272 C CA . ILE A 1 283 ? 5.393 13.166 -5.163 1.00 68.69 283 ILE A CA 1
ATOM 2273 C C . ILE A 1 283 ? 5.529 11.660 -4.870 1.00 68.69 283 ILE A C 1
ATOM 2275 O O . ILE A 1 283 ? 6.394 10.977 -5.424 1.00 68.69 283 ILE A O 1
ATOM 2279 N N . GLY A 1 284 ? 4.613 11.094 -4.081 1.00 70.94 284 GLY A N 1
ATOM 2280 C CA . GLY A 1 284 ? 4.535 9.663 -3.782 1.00 70.94 284 GLY A CA 1
ATOM 2281 C C . GLY A 1 284 ? 4.257 8.740 -4.982 1.00 70.94 284 GLY A C 1
ATOM 2282 O O . GLY A 1 284 ? 4.447 7.527 -4.841 1.00 70.94 284 GLY A O 1
ATOM 2283 N N . TYR A 1 285 ? 3.948 9.268 -6.174 1.00 84.44 285 TYR A N 1
ATOM 2284 C CA . TYR A 1 285 ? 3.836 8.494 -7.423 1.00 84.44 285 TYR A CA 1
ATOM 2285 C C . TYR A 1 285 ? 4.988 8.711 -8.412 1.00 84.44 285 TYR A C 1
ATOM 2287 O O . TYR A 1 285 ? 5.126 7.936 -9.360 1.00 84.44 285 TYR A O 1
ATOM 2295 N N . ILE A 1 286 ? 5.894 9.668 -8.168 1.00 89.31 286 ILE A N 1
ATOM 2296 C CA . ILE A 1 286 ? 7.037 9.918 -9.065 1.00 89.31 286 ILE A CA 1
ATOM 2297 C C . ILE A 1 286 ? 7.948 8.687 -9.229 1.00 89.31 286 ILE A C 1
ATOM 2299 O O . ILE A 1 286 ? 8.543 8.486 -10.287 1.00 89.31 286 ILE A O 1
ATOM 2303 N N . GLY A 1 287 ? 7.983 7.802 -8.226 1.00 90.94 287 GLY A N 1
ATOM 2304 C CA . GLY A 1 287 ? 8.712 6.535 -8.287 1.00 90.94 287 GLY A CA 1
ATOM 2305 C C . GLY A 1 287 ? 8.214 5.590 -9.388 1.00 90.94 287 GLY A C 1
ATOM 2306 O O . GLY A 1 287 ? 9.029 4.912 -10.004 1.00 90.94 287 GLY A O 1
ATOM 2307 N N . TYR A 1 288 ? 6.914 5.596 -9.709 1.00 93.94 288 TYR A N 1
ATOM 2308 C CA . TYR A 1 288 ? 6.348 4.789 -10.803 1.00 93.94 288 TYR A CA 1
ATOM 2309 C C . TYR A 1 288 ? 6.856 5.267 -12.169 1.00 93.94 288 TYR A C 1
ATOM 2311 O O . TYR A 1 288 ? 7.123 4.471 -13.073 1.00 93.94 288 TYR A O 1
ATOM 2319 N N . TYR A 1 289 ? 7.036 6.579 -12.324 1.00 95.38 289 TYR A N 1
ATOM 2320 C CA . TYR A 1 289 ? 7.649 7.138 -13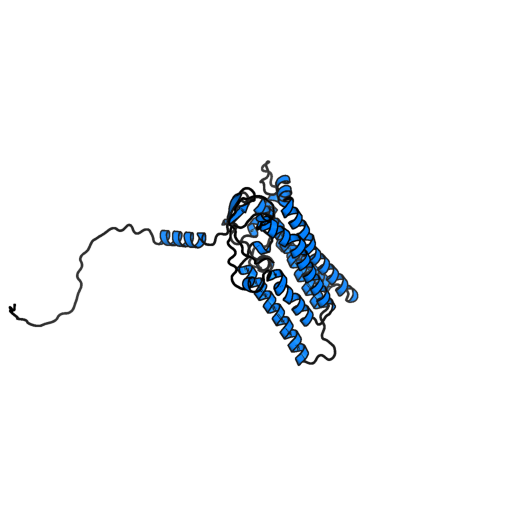.523 1.00 95.38 289 TYR A CA 1
ATOM 2321 C C . TYR A 1 289 ? 9.151 6.848 -13.560 1.00 95.38 289 TYR A C 1
ATOM 2323 O O . TYR A 1 289 ? 9.657 6.442 -14.604 1.00 95.38 289 TYR A O 1
ATOM 2331 N N . GLY A 1 290 ? 9.844 6.939 -12.421 1.00 95.50 290 GLY A N 1
ATOM 2332 C CA . GLY A 1 290 ? 11.255 6.557 -12.305 1.00 95.50 290 GLY A CA 1
ATOM 2333 C C . GLY A 1 290 ? 11.516 5.112 -12.739 1.00 95.50 290 GLY A C 1
ATOM 2334 O O . GLY A 1 290 ? 12.391 4.862 -13.567 1.00 95.50 290 GLY A O 1
ATOM 2335 N N . ILE A 1 291 ? 10.687 4.174 -12.271 1.00 96.06 291 ILE A N 1
ATOM 2336 C CA . ILE A 1 291 ? 10.759 2.760 -12.664 1.00 96.06 291 ILE A CA 1
ATOM 2337 C C . ILE A 1 291 ? 10.451 2.584 -14.156 1.00 96.06 291 ILE A C 1
ATOM 2339 O O . ILE A 1 291 ? 11.161 1.843 -14.831 1.00 96.06 291 ILE A O 1
ATOM 2343 N N . SER A 1 292 ? 9.468 3.301 -14.714 1.00 96.56 292 SER A N 1
ATOM 2344 C CA . SER A 1 292 ? 9.181 3.236 -16.158 1.00 96.56 292 SER A CA 1
ATOM 2345 C C . SER A 1 292 ? 10.343 3.732 -17.033 1.00 96.56 292 SER A C 1
ATOM 2347 O O . SER A 1 292 ? 10.638 3.128 -18.064 1.00 96.56 292 SER A O 1
ATOM 2349 N N . ILE A 1 293 ? 11.059 4.773 -16.584 1.00 95.69 293 ILE A N 1
ATOM 2350 C CA . ILE A 1 293 ? 12.257 5.312 -17.244 1.00 95.69 293 ILE A CA 1
ATOM 2351 C C . ILE A 1 293 ? 13.393 4.278 -17.192 1.00 95.69 293 ILE A C 1
ATOM 2353 O O . ILE A 1 293 ? 14.034 3.996 -18.207 1.00 95.69 293 ILE A O 1
ATOM 2357 N N . MET A 1 294 ? 13.619 3.651 -16.033 1.00 96.50 294 MET A N 1
ATOM 2358 C CA . MET A 1 294 ? 14.633 2.597 -15.876 1.00 96.50 294 MET A CA 1
ATOM 2359 C C . MET A 1 294 ? 14.310 1.341 -16.691 1.00 96.50 294 MET A C 1
ATOM 2361 O O . MET A 1 294 ? 15.211 0.744 -17.277 1.00 96.50 294 MET A O 1
ATOM 2365 N N . ALA A 1 295 ? 13.034 0.964 -16.773 1.00 96.50 295 ALA A N 1
ATOM 2366 C CA . ALA A 1 295 ? 12.577 -0.160 -17.583 1.00 96.50 295 ALA A CA 1
ATOM 2367 C C . ALA A 1 295 ? 12.620 0.134 -19.094 1.00 96.50 295 ALA A C 1
ATOM 2369 O O . ALA A 1 295 ? 12.588 -0.800 -19.890 1.00 96.50 295 ALA A O 1
ATOM 2370 N N . ALA A 1 296 ? 12.675 1.414 -19.488 1.00 96.25 296 ALA A N 1
ATOM 2371 C CA . ALA A 1 296 ? 12.587 1.874 -20.875 1.00 96.25 296 ALA A CA 1
ATOM 2372 C C . ALA A 1 296 ? 11.380 1.295 -21.641 1.00 96.25 296 ALA A C 1
ATOM 2374 O O . ALA A 1 296 ? 11.460 1.058 -22.843 1.00 96.25 296 ALA A O 1
ATOM 2375 N N . SER A 1 297 ? 10.257 1.076 -20.948 1.00 96.25 297 SER A N 1
ATOM 2376 C CA . SER A 1 297 ? 9.077 0.408 -21.503 1.00 96.25 297 SER A CA 1
ATOM 2377 C C . SER A 1 297 ? 7.833 1.288 -21.414 1.00 96.25 297 SER A C 1
ATOM 2379 O O . SER A 1 297 ? 7.428 1.728 -20.334 1.00 96.25 297 SER A O 1
ATOM 2381 N N . TYR A 1 298 ? 7.173 1.479 -22.561 1.00 95.69 298 TYR A N 1
ATOM 2382 C CA . TYR A 1 298 ? 5.872 2.145 -22.632 1.00 95.69 298 TYR A CA 1
ATOM 2383 C C . TYR A 1 298 ? 4.783 1.374 -21.886 1.00 95.69 298 TYR A C 1
ATOM 2385 O O . TYR A 1 298 ? 3.880 1.984 -21.327 1.00 95.69 298 TYR A O 1
ATOM 2393 N N . GLU A 1 299 ? 4.872 0.044 -21.829 1.00 96.75 299 GLU A N 1
ATOM 2394 C CA . GLU A 1 299 ? 3.907 -0.794 -21.109 1.00 96.75 299 GLU A CA 1
ATOM 2395 C C . GLU A 1 299 ? 3.946 -0.466 -19.610 1.00 96.75 299 GLU A C 1
ATOM 2397 O O . GLU A 1 299 ? 2.906 -0.280 -18.980 1.00 96.75 299 GLU A O 1
ATOM 2402 N N . VAL A 1 300 ? 5.156 -0.307 -19.058 1.00 97.56 300 VAL A N 1
ATOM 2403 C CA . VAL A 1 300 ? 5.361 0.124 -17.669 1.00 97.56 300 VAL A CA 1
ATOM 2404 C C . VAL A 1 300 ? 4.911 1.571 -17.484 1.00 97.56 300 VAL A C 1
ATOM 2406 O O . VAL A 1 300 ? 4.252 1.875 -16.497 1.00 97.56 300 VAL A O 1
ATOM 2409 N N . LEU A 1 301 ? 5.189 2.463 -18.439 1.00 97.00 301 LEU A N 1
ATOM 2410 C CA . LEU A 1 301 ? 4.722 3.851 -18.373 1.00 97.00 301 LEU A CA 1
ATOM 2411 C C . LEU A 1 301 ? 3.188 3.948 -18.326 1.00 97.00 301 LEU A C 1
ATOM 2413 O O . LEU A 1 301 ? 2.647 4.645 -17.471 1.00 97.00 301 LEU A O 1
ATOM 2417 N N . PHE A 1 302 ? 2.473 3.246 -19.206 1.00 97.50 302 PHE A N 1
ATOM 2418 C CA . PHE A 1 302 ? 1.010 3.295 -19.239 1.00 97.50 302 PHE A CA 1
ATOM 2419 C C . PHE A 1 302 ? 0.386 2.704 -17.977 1.00 97.50 302 PHE A C 1
ATOM 2421 O O . PHE A 1 302 ? -0.564 3.279 -17.445 1.00 97.50 302 PHE A O 1
ATOM 2428 N N . ILE A 1 303 ? 0.938 1.606 -17.454 1.00 97.31 303 ILE A N 1
ATOM 2429 C CA . ILE A 1 303 ? 0.443 1.016 -16.207 1.00 97.31 303 ILE A CA 1
ATOM 2430 C C . ILE A 1 303 ? 0.733 1.926 -15.001 1.00 97.31 303 ILE A C 1
ATOM 2432 O O . ILE A 1 303 ? -0.100 2.028 -14.103 1.00 97.31 303 ILE A O 1
ATOM 2436 N N . SER A 1 304 ? 1.857 2.655 -15.014 1.00 97.19 304 SER A N 1
ATOM 2437 C CA . SER A 1 304 ? 2.182 3.703 -14.038 1.00 97.19 304 SER A CA 1
ATOM 2438 C C . SER A 1 304 ? 1.199 4.875 -14.094 1.00 97.19 304 SER A C 1
ATOM 2440 O O . SER A 1 304 ? 0.756 5.355 -13.053 1.00 97.19 304 SER A O 1
ATOM 2442 N N . ILE A 1 305 ? 0.825 5.330 -15.295 1.00 96.50 305 ILE A N 1
ATOM 2443 C CA . ILE A 1 305 ? -0.185 6.385 -15.473 1.00 96.50 305 ILE A CA 1
ATOM 2444 C C . ILE A 1 305 ? -1.540 5.902 -14.953 1.00 96.50 305 ILE A C 1
ATOM 2446 O O . ILE A 1 305 ? -2.183 6.610 -14.184 1.00 96.50 305 ILE A O 1
ATOM 2450 N N . PHE A 1 306 ? -1.959 4.686 -15.314 1.00 97.12 306 PHE A N 1
ATOM 2451 C CA . PHE A 1 306 ? -3.194 4.087 -14.805 1.00 97.12 306 PHE A CA 1
ATOM 2452 C C . PHE A 1 306 ? -3.210 4.030 -13.272 1.00 97.12 306 PHE A C 1
ATOM 2454 O O . PHE A 1 306 ? -4.179 4.458 -12.650 1.00 97.12 306 PHE A O 1
ATOM 2461 N N . ALA A 1 307 ? -2.117 3.564 -12.667 1.00 96.00 307 ALA A N 1
ATOM 2462 C CA . ALA A 1 307 ? -1.939 3.500 -11.222 1.00 96.00 307 ALA A CA 1
ATOM 2463 C C . ALA A 1 307 ? -2.113 4.871 -10.547 1.00 96.00 307 ALA A C 1
ATOM 2465 O O . ALA A 1 307 ? -2.790 4.985 -9.525 1.00 96.00 307 ALA A O 1
ATOM 2466 N N . HIS A 1 308 ? -1.540 5.915 -11.144 1.00 94.75 308 HIS A N 1
ATOM 2467 C CA . HIS A 1 308 ? -1.625 7.281 -10.640 1.00 94.75 308 HIS A CA 1
ATOM 2468 C C . HIS A 1 308 ? -3.029 7.882 -10.815 1.00 94.75 308 HIS A C 1
ATOM 2470 O O . HIS A 1 308 ? -3.563 8.489 -9.890 1.00 94.75 308 HIS A O 1
ATOM 2476 N N . LEU A 1 309 ? -3.680 7.658 -11.961 1.00 95.06 309 LEU A N 1
ATOM 2477 C CA . LEU A 1 309 ? -5.063 8.090 -12.187 1.00 95.06 309 LEU A CA 1
ATOM 2478 C C . LEU A 1 309 ? -6.040 7.395 -11.232 1.00 95.06 309 LEU A C 1
ATOM 2480 O O . LEU A 1 309 ? -6.936 8.045 -10.698 1.00 95.06 309 LEU A O 1
ATOM 2484 N N . ALA A 1 310 ? -5.847 6.099 -10.972 1.00 95.12 310 ALA A N 1
ATOM 2485 C CA . ALA A 1 310 ? -6.631 5.361 -9.987 1.00 95.12 310 ALA A CA 1
ATOM 2486 C C . ALA A 1 310 ? -6.469 5.955 -8.577 1.00 95.12 310 ALA A C 1
ATOM 2488 O O . ALA A 1 310 ? -7.452 6.054 -7.840 1.00 95.12 310 ALA A O 1
ATOM 2489 N N . GLN A 1 311 ? -5.265 6.425 -8.228 1.00 93.62 311 GLN A N 1
ATOM 2490 C CA . GLN A 1 311 ? -5.037 7.136 -6.972 1.00 93.62 311 GLN A CA 1
ATOM 2491 C C . GLN A 1 311 ? -5.795 8.455 -6.895 1.00 93.62 311 GLN A C 1
ATOM 2493 O O . GLN A 1 311 ? -6.452 8.715 -5.889 1.00 93.62 311 GLN A O 1
ATOM 2498 N N . PHE A 1 312 ? -5.732 9.278 -7.942 1.00 90.94 312 PHE A N 1
ATOM 2499 C CA . PHE A 1 312 ? -6.473 10.538 -7.958 1.00 90.94 312 PHE A CA 1
ATOM 2500 C C . PHE A 1 312 ? -7.982 10.317 -7.916 1.00 90.94 312 PHE A C 1
ATOM 2502 O O . PHE A 1 312 ? -8.682 11.049 -7.220 1.00 90.94 312 PHE A O 1
ATOM 2509 N N . ALA A 1 313 ? -8.484 9.284 -8.593 1.00 93.50 313 ALA A N 1
ATOM 2510 C CA . ALA A 1 313 ? -9.888 8.910 -8.511 1.00 93.50 313 ALA A CA 1
ATOM 2511 C C . ALA A 1 313 ? -10.287 8.521 -7.078 1.00 93.50 313 ALA A C 1
ATOM 2513 O O . ALA A 1 313 ? -11.317 8.981 -6.593 1.00 93.50 313 ALA A O 1
ATOM 2514 N N . PHE A 1 314 ? -9.465 7.730 -6.378 1.00 93.25 314 PHE A N 1
ATOM 2515 C CA . PHE A 1 314 ? -9.691 7.399 -4.967 1.00 93.25 314 PHE A CA 1
ATOM 2516 C C . PHE A 1 314 ? -9.689 8.649 -4.073 1.00 93.25 314 PHE A C 1
ATOM 2518 O O . PHE A 1 314 ? -10.619 8.837 -3.288 1.00 93.25 314 PHE A O 1
ATOM 2525 N N . LEU A 1 315 ? -8.697 9.531 -4.239 1.00 90.44 315 LEU A N 1
ATOM 2526 C CA . LEU A 1 315 ? -8.586 10.778 -3.480 1.00 90.44 315 LEU A CA 1
ATOM 2527 C C . LEU A 1 315 ? -9.834 11.654 -3.659 1.00 90.44 315 LEU A C 1
ATOM 2529 O O . LEU A 1 315 ? -10.464 12.052 -2.683 1.00 90.44 315 LEU A O 1
ATOM 2533 N N . ALA A 1 316 ? -10.229 11.903 -4.908 1.00 90.12 316 ALA A N 1
ATOM 2534 C CA . ALA A 1 316 ? -11.352 12.775 -5.232 1.00 90.12 316 ALA A CA 1
ATOM 2535 C C . ALA A 1 316 ? -12.715 12.178 -4.841 1.00 90.12 316 ALA A C 1
ATOM 2537 O O . ALA A 1 316 ? -13.614 12.913 -4.437 1.00 90.12 316 ALA A O 1
ATOM 2538 N N . ALA A 1 317 ? -12.896 10.860 -4.975 1.00 92.88 317 ALA A N 1
ATOM 2539 C CA . ALA A 1 317 ? -14.197 10.217 -4.775 1.00 92.88 317 ALA A CA 1
ATOM 2540 C C . ALA A 1 317 ? -14.435 9.704 -3.346 1.00 92.88 317 ALA A C 1
ATOM 2542 O O . ALA A 1 317 ? -15.591 9.529 -2.951 1.00 92.88 317 ALA A O 1
ATOM 2543 N N . VAL A 1 318 ? -13.376 9.427 -2.578 1.00 93.94 318 VAL A N 1
ATOM 2544 C CA . VAL A 1 318 ? -13.486 8.767 -1.267 1.00 93.94 318 VAL A CA 1
ATOM 2545 C C . VAL A 1 318 ? -12.866 9.603 -0.160 1.00 93.94 318 VAL A C 1
ATOM 2547 O O . VAL A 1 318 ? -13.564 9.930 0.800 1.00 93.94 318 VAL A O 1
ATOM 2550 N N . GLU A 1 319 ? -11.589 9.954 -0.287 1.00 88.56 319 GLU A N 1
ATOM 2551 C CA . GLU A 1 319 ? -10.841 10.574 0.808 1.00 88.56 319 GLU A CA 1
ATOM 2552 C C . GLU A 1 319 ? -11.223 12.042 1.021 1.00 88.56 319 GLU A C 1
ATOM 2554 O O . GLU A 1 319 ? -11.670 12.385 2.113 1.00 88.56 319 GLU A O 1
ATOM 2559 N N . ASN A 1 320 ? -11.191 12.887 -0.015 1.00 89.00 320 ASN A N 1
ATOM 2560 C CA . ASN A 1 320 ? -11.588 14.296 0.115 1.00 89.00 320 ASN A CA 1
ATOM 2561 C C . ASN A 1 320 ? -13.041 14.449 0.615 1.00 89.00 320 ASN A C 1
ATOM 2563 O O . ASN A 1 320 ? -13.260 15.156 1.599 1.00 89.00 320 ASN A O 1
ATOM 2567 N N . PRO A 1 321 ? -14.042 13.720 0.070 1.00 90.75 321 PRO A N 1
ATOM 2568 C CA . PRO A 1 321 ? -15.405 13.777 0.599 1.00 90.75 321 PRO A CA 1
ATOM 2569 C C . PRO A 1 321 ? -15.552 13.264 2.038 1.00 90.75 321 PRO A C 1
ATOM 2571 O O . PRO A 1 321 ? -16.542 13.584 2.704 1.00 90.75 321 PRO A O 1
ATOM 2574 N N . HIS A 1 322 ? -14.646 12.402 2.514 1.00 89.06 322 HIS A N 1
ATOM 2575 C CA . HIS A 1 322 ? -14.593 12.014 3.922 1.00 89.06 322 HIS A CA 1
ATOM 2576 C C . HIS A 1 322 ? -14.040 13.153 4.775 1.00 89.06 322 HIS A C 1
ATOM 2578 O O . HIS A 1 322 ? -14.714 13.561 5.720 1.00 89.06 322 HIS A O 1
ATOM 2584 N N . ILE A 1 323 ? -12.882 13.699 4.395 1.00 84.94 323 ILE A N 1
ATOM 2585 C CA . ILE A 1 323 ? -12.217 14.802 5.094 1.00 84.94 323 ILE A CA 1
ATOM 2586 C C . ILE A 1 323 ? -13.171 15.989 5.252 1.00 84.94 323 ILE A C 1
ATOM 2588 O O . ILE A 1 323 ? -13.384 16.456 6.370 1.00 84.94 323 ILE A O 1
ATOM 2592 N N . ASP A 1 324 ? -13.831 16.414 4.172 1.00 85.81 324 ASP A N 1
ATOM 2593 C CA . ASP A 1 324 ? -14.771 17.541 4.198 1.00 85.81 324 ASP A CA 1
ATOM 2594 C C . ASP A 1 324 ? -15.912 17.324 5.199 1.00 85.81 324 ASP A C 1
ATOM 2596 O O . ASP A 1 324 ? -16.279 18.226 5.954 1.00 85.81 324 ASP A O 1
ATOM 2600 N N . ARG A 1 325 ? -16.472 16.108 5.244 1.00 85.69 325 ARG A N 1
ATOM 2601 C CA . ARG A 1 325 ? -17.573 15.764 6.156 1.00 85.69 325 ARG A CA 1
ATOM 2602 C C . ARG A 1 325 ? -17.114 15.719 7.611 1.00 85.69 325 ARG A C 1
ATOM 2604 O O . ARG A 1 325 ? -17.876 16.108 8.494 1.00 85.69 325 ARG A O 1
ATOM 2611 N N . THR A 1 326 ? -15.924 15.182 7.852 1.00 83.50 326 THR A N 1
ATOM 2612 C CA . THR A 1 326 ? -15.407 14.915 9.196 1.00 83.50 326 THR A CA 1
ATOM 2613 C C . THR A 1 326 ? -14.833 16.177 9.838 1.00 83.50 326 THR A C 1
ATOM 2615 O O . THR A 1 326 ? -15.071 16.418 11.020 1.00 83.50 326 THR A O 1
ATOM 2618 N N . TYR A 1 327 ? -14.136 17.007 9.060 1.00 80.94 327 TYR A N 1
ATOM 2619 C CA . TYR A 1 327 ? -13.339 18.123 9.574 1.00 80.94 327 TYR A CA 1
ATOM 2620 C C . TYR A 1 327 ? -13.857 19.513 9.176 1.00 80.94 327 TYR A C 1
ATOM 2622 O O . TYR A 1 327 ? -13.513 20.484 9.846 1.00 80.94 327 TYR A O 1
ATOM 2630 N N . ASN A 1 328 ? -14.720 19.642 8.158 1.00 77.19 328 ASN A N 1
ATOM 2631 C CA . ASN A 1 328 ? -15.300 20.931 7.750 1.00 77.19 328 ASN A CA 1
ATOM 2632 C C . ASN A 1 328 ? -16.849 20.933 7.734 1.00 77.19 328 ASN A C 1
ATOM 2634 O O . ASN A 1 328 ? -17.485 21.188 6.705 1.00 77.19 328 ASN A O 1
ATOM 2638 N N . PRO A 1 329 ? -17.509 20.687 8.883 1.00 62.25 329 PRO A N 1
ATOM 2639 C CA . PRO A 1 329 ? -18.969 20.582 8.946 1.00 62.25 329 PRO A CA 1
ATOM 2640 C C . PRO A 1 329 ? -19.709 21.907 8.667 1.00 62.25 329 PRO A C 1
ATOM 2642 O O . PRO A 1 329 ? -20.913 21.899 8.398 1.00 62.25 329 PRO A O 1
ATOM 2645 N N . LEU A 1 330 ? -19.021 23.057 8.699 1.00 53.03 330 LEU A N 1
ATOM 2646 C CA . LEU A 1 330 ? -19.636 24.392 8.668 1.00 53.03 330 LEU A CA 1
ATOM 2647 C C . LEU A 1 330 ? -20.263 24.792 7.320 1.00 53.03 330 LEU A C 1
ATOM 2649 O O . LEU A 1 330 ? -21.000 25.775 7.267 1.00 53.03 330 LEU A O 1
ATOM 2653 N N . HIS A 1 331 ? -20.071 24.023 6.245 1.00 50.81 331 HIS A N 1
ATOM 2654 C CA . HIS A 1 331 ? -20.769 24.262 4.974 1.00 50.81 331 HIS A CA 1
ATOM 2655 C C . HIS A 1 331 ? -22.188 23.666 4.900 1.00 50.81 331 HIS A C 1
ATOM 2657 O O . HIS A 1 331 ? -22.875 23.850 3.895 1.00 50.81 331 HIS A O 1
ATOM 2663 N N . ARG A 1 332 ? -22.684 23.003 5.957 1.00 46.78 332 ARG A N 1
ATOM 2664 C CA . ARG A 1 332 ? -24.071 22.507 6.028 1.00 46.78 332 ARG A CA 1
ATOM 2665 C C . ARG A 1 332 ? -24.777 22.923 7.323 1.00 46.78 332 ARG A C 1
ATOM 2667 O O . ARG A 1 332 ? -24.992 22.105 8.201 1.00 46.78 332 ARG A O 1
ATOM 2674 N N . GLY A 1 333 ? -25.220 24.181 7.370 1.00 41.09 333 GLY A N 1
ATOM 2675 C CA . GLY A 1 333 ? -26.388 24.613 8.151 1.00 41.09 333 GLY A CA 1
ATOM 2676 C C . GLY A 1 333 ? -26.228 24.723 9.676 1.00 41.09 333 GLY A C 1
ATOM 2677 O O . GLY A 1 333 ? -26.108 23.733 10.380 1.00 41.09 333 GLY A O 1
ATOM 2678 N N . HIS A 1 334 ? -26.383 25.957 10.168 1.00 40.12 334 HIS A N 1
ATOM 2679 C CA . HIS A 1 334 ? -26.644 26.355 11.560 1.00 40.12 334 HIS A CA 1
ATOM 2680 C C . HIS A 1 334 ? -25.582 26.004 12.621 1.00 40.12 334 HIS A C 1
ATOM 2682 O O . HIS A 1 334 ? -25.711 25.069 13.400 1.00 40.12 334 HIS A O 1
ATOM 2688 N N . GLY A 1 335 ? -24.604 26.907 12.746 1.00 40.34 335 GLY A N 1
ATOM 2689 C CA . GLY A 1 335 ? -24.378 27.613 14.012 1.00 40.34 335 GLY A CA 1
ATOM 2690 C C . GLY A 1 335 ? -24.032 26.783 15.249 1.00 40.34 335 GLY A C 1
ATOM 2691 O O . GLY A 1 335 ? -24.608 27.027 16.302 1.00 40.34 335 GLY A O 1
ATOM 2692 N N . VAL A 1 336 ? -23.051 25.884 15.165 1.00 38.34 336 VAL A N 1
ATOM 2693 C CA . VAL A 1 336 ? -22.264 25.486 16.342 1.00 38.34 336 VAL A CA 1
ATOM 2694 C C . VAL A 1 336 ? -20.790 25.607 15.981 1.00 38.34 336 VAL A C 1
ATOM 2696 O O . VAL A 1 336 ? -20.272 24.890 15.130 1.00 38.34 336 VAL A O 1
ATOM 2699 N N . ASN A 1 337 ? -20.133 26.579 16.603 1.00 33.56 337 ASN A N 1
ATOM 2700 C CA . ASN A 1 337 ? -18.732 26.907 16.389 1.00 33.56 337 ASN A CA 1
ATOM 2701 C C . ASN A 1 337 ? -17.869 25.868 17.134 1.00 33.56 337 ASN A C 1
ATOM 2703 O O . ASN A 1 337 ? -17.461 26.094 18.271 1.00 33.56 337 ASN A O 1
ATOM 2707 N N . LEU A 1 338 ? -17.629 24.702 16.526 1.00 39.88 338 LEU A N 1
ATOM 2708 C CA . LEU A 1 338 ? -16.476 23.878 16.892 1.00 39.88 338 LEU A CA 1
ATOM 2709 C C . LEU A 1 338 ? -15.251 24.596 16.330 1.00 39.88 338 LEU A C 1
ATOM 2711 O O . LEU A 1 338 ? -15.048 24.630 15.121 1.00 39.88 338 LEU A O 1
ATOM 2715 N N . GLY A 1 339 ? -14.504 25.256 17.213 1.00 31.41 339 GLY A N 1
ATOM 2716 C CA . GLY A 1 339 ? -13.345 26.079 16.882 1.00 31.41 339 GLY A CA 1
ATOM 2717 C C . GLY A 1 339 ? -12.163 25.275 16.348 1.00 31.41 339 GLY A C 1
ATOM 2718 O O . GLY A 1 339 ? -11.131 25.209 17.001 1.00 31.41 339 GLY A O 1
ATOM 2719 N N . VAL A 1 340 ? -12.294 24.718 15.148 1.00 40.12 340 VAL A N 1
ATOM 2720 C CA . VAL A 1 340 ? -11.168 24.288 14.320 1.00 40.12 340 VAL A CA 1
ATOM 2721 C C . VAL A 1 340 ? -11.177 25.184 13.087 1.00 40.12 340 VAL A C 1
ATOM 2723 O O . VAL A 1 340 ? -11.835 24.916 12.086 1.00 40.12 340 VAL A O 1
ATOM 2726 N N . ARG A 1 341 ? -10.499 26.332 13.189 1.00 29.14 341 ARG A N 1
ATOM 2727 C CA . ARG A 1 341 ? -10.194 27.173 12.027 1.00 29.14 341 ARG A CA 1
ATOM 2728 C C . ARG A 1 341 ? -8.954 26.599 11.351 1.00 29.14 341 ARG A C 1
ATOM 2730 O O . ARG A 1 341 ? -7.843 26.914 11.760 1.00 29.14 341 ARG A O 1
ATOM 2737 N N . MET A 1 342 ? -9.143 25.809 10.300 1.00 41.00 342 MET A N 1
ATOM 2738 C CA . MET A 1 342 ? -8.089 25.571 9.312 1.00 41.00 342 MET A CA 1
ATOM 2739 C C . MET A 1 342 ? -8.302 26.527 8.142 1.00 41.00 342 MET A C 1
ATOM 2741 O O . MET A 1 342 ? -9.268 26.421 7.389 1.00 41.00 342 MET A O 1
ATOM 2745 N N . ASN A 1 343 ? -7.409 27.508 8.025 1.00 30.27 343 ASN A N 1
ATOM 2746 C CA . ASN A 1 343 ? -7.343 28.375 6.858 1.00 30.27 343 ASN A CA 1
ATOM 2747 C C . ASN A 1 343 ? -6.909 27.541 5.636 1.00 30.27 343 ASN A C 1
ATOM 2749 O O . ASN A 1 343 ? -5.814 26.992 5.617 1.00 30.27 343 ASN A O 1
ATOM 2753 N N . SER A 1 344 ? -7.784 27.465 4.630 1.00 31.88 344 SER A N 1
ATOM 2754 C CA . SER A 1 344 ? -7.459 27.505 3.192 1.00 31.88 344 SER A CA 1
ATOM 2755 C C . SER A 1 344 ? -6.284 26.661 2.649 1.00 31.88 344 SER A C 1
ATOM 2757 O O . SER A 1 344 ? -5.493 27.194 1.873 1.00 31.88 344 SER A O 1
ATOM 2759 N N . LEU A 1 345 ? -6.153 25.377 2.999 1.00 32.19 345 LEU A N 1
ATOM 2760 C CA . LEU A 1 345 ? -5.046 24.532 2.497 1.00 32.19 345 LEU A CA 1
ATOM 2761 C C . LEU A 1 345 ? -5.461 23.185 1.871 1.00 32.19 345 LEU A C 1
ATOM 2763 O O . LEU A 1 345 ? -4.599 22.382 1.533 1.00 32.19 345 LEU A O 1
ATOM 2767 N N . TRP A 1 346 ? -6.760 22.961 1.644 1.00 34.12 346 TRP A N 1
ATOM 2768 C CA . TRP A 1 346 ? -7.281 21.766 0.950 1.00 34.12 346 TRP A CA 1
ATOM 2769 C C . TRP A 1 346 ? -8.049 22.094 -0.344 1.00 34.12 346 TRP A C 1
ATOM 2771 O O . TRP A 1 346 ? -8.929 21.338 -0.747 1.00 34.12 346 TRP A O 1
ATOM 2781 N N . ALA A 1 347 ? -7.744 23.235 -0.974 1.00 27.84 347 ALA A N 1
ATOM 2782 C CA . ALA A 1 347 ? -8.258 23.604 -2.297 1.00 27.84 347 ALA A CA 1
ATOM 2783 C C . ALA A 1 347 ? -7.206 23.362 -3.382 1.00 27.84 347 ALA A C 1
ATOM 2785 O O . ALA A 1 347 ? -6.024 23.691 -3.122 1.00 27.84 347 ALA A O 1
#

Secondary structure (DSSP, 8-state):
--------------------------------HHHHHHHHHHHHHHTSPEEEE-TTS-EEEEPPB--HHHHHH-TTSPPPHHHHHHHHHHHHHHHHHHHS-HHHHHHHHHHHHHHHHHIIIIIHHHHHHHHHHH-HHHHHHHHTTTTSPPTT----HHHHHHHHHHHTTBS-GGG--TTTS-HHHHHHHHHHHHHHHHHHHHHHHHHHHHHHH--PPTT--HHHHHHHHHHHHHHHHHHHHHHHHHHHH-TTGGGTGGGTSEE-------SHHHH-S-TTTTGGGHHHHHHHHHHT-HHHHHHHHHHHHHHHHHIIIIIHHHHHHHH-GGGSSS---------S---

Foldseek 3Di:
DDDDDDDDDDDDDDDDDDDDDDDDDDDDPPDDPVVVVVVVVVVVVVVPWWWWAFPVGDIDTDFAFDDLCCQQPVPVADHAPLSVVLVVVLVVLVVCLVPPDLVCNQVVLLVQLVVLLCCQQVVVLVVLQCLLPPVVLLVVCVVVVLLPDDPVNDDDPSNVRLQVQLQSRGPDSVRDDSNPDDSLSSSLSVLVSVNSSSVSSNVSSLVSSLVSLADDDPPQDPVNLVVLLVQLVVLLVLLVVLVVVCCVQCVPPVSPSVSRIGIPDDRPCPDPCVVPVCSCLPSNLSNLVSSCSNSVGPSSVVSSVVSSVSSVCSCVPGVVVSCCVRPPVPVDDDDDCPPDDDPDRPD

Sequence (347 aa):
MASTAKDDLGPDSGSLRQRHHPPASSKQDLESPKKQVDEAHAKVNAQNKTYGRTPNGTVFVVADTHDMVSQLLDPRLPKNVSDLLILSIMALHVLVAYYLPSGLKKPVLASIFVFWRLSYNAGIGMLLHVQSHHRRMVTWARKQKIFEPPADGKPNRLYALVKRECELLHVNLEDYDFDKAPIEYNTWLVFRRVVDLILMCDFTSYCLFAIICGHVPQNESLIAGLGRWALGITFIGINLWAKLSAHRTLTYAWHWADFFYLIDQDLTFDGIFELVPHPMYSIGYIGYYGISIMAASYEVLFISIFAHLAQFAFLAAVENPHIDRTYNPLHRGHGVNLGVRMNSLWA

Organism: Bionectria ochroleuca (NCBI:txid29856)

Solvent-accessible surface area (backbone atoms only — not comparable to full-atom values): 20365 Å² total; per-residue (Å²): 135,90,78,87,84,88,79,91,84,86,82,90,81,88,80,85,85,84,84,86,83,87,85,92,86,76,93,70,88,76,74,53,74,63,58,58,49,52,49,48,52,49,52,59,53,63,74,71,65,48,37,30,30,39,92,88,66,54,72,46,75,54,58,62,56,56,56,70,64,53,53,63,67,39,86,87,53,81,71,45,74,67,44,54,49,41,53,50,53,49,49,48,53,52,49,49,69,65,74,45,57,80,89,49,42,62,65,52,34,48,50,53,20,52,50,25,46,43,40,52,29,53,46,46,32,51,54,49,48,45,23,63,77,64,39,47,66,48,52,47,41,58,76,66,43,54,76,50,80,56,92,84,72,54,92,52,69,66,41,54,48,53,49,52,52,56,47,65,43,31,73,50,61,88,63,54,54,76,82,77,48,55,63,40,56,57,44,43,54,56,51,42,54,55,49,53,42,35,52,54,45,24,54,51,32,44,51,53,36,37,61,73,57,36,53,81,69,87,88,64,48,71,68,57,52,51,50,38,42,50,51,13,51,50,29,37,50,53,15,50,50,46,47,54,55,46,49,75,73,37,71,59,65,76,68,56,38,66,57,49,29,42,66,72,67,83,81,75,73,70,65,64,54,71,78,33,81,52,38,70,77,52,52,41,46,40,28,44,54,12,50,16,49,52,18,63,24,68,70,39,38,53,52,36,49,50,53,51,51,41,46,52,51,28,40,66,72,34,49,49,60,44,50,44,62,74,73,51,59,83,85,65,76,82,94,74,88,73,90,69,87,77,81,91,64,90,125

Mean predicted aligned error: 12.61 Å

pLDDT: mean 77.49, std 23.09, range [25.59, 98.44]

Radius of gyration: 30.88 Å; Cα contacts (8 Å, |Δi|>4): 317; chains: 1; bounding box: 83×87×96 Å